Protein AF-A0A010TDS1-F1 (afdb_monomer_lite)

Foldseek 3Di:
DFELVLLVLVPADPDDPVVLVVLLVVVPPVVVLSVLLRSLVSLLRLLCVQLVDDPPADDLLSLLLSLLCCCPLVVDDLVRSLVSSLSVQVSCVVVVRDDPVSSVVSSPDDNVVNNVSNVVSVTHPVSSVQSLQWEAACDPSQTAGACPCVLPPLADPQLSVVVSVLLNVQRNDHDSVLSNLLSVLVNVLLSLQSVVVPPDRLLPQQDPAVRLLVSLVVVLVVLLVVCVVVVHDPVVSLVSLQSNLCSCVRRCVVSRNYDHDPNSVVSSDRD

Structure (mmCIF, N/CA/C/O backbone):
data_AF-A0A010TDS1-F1
#
_entry.id   AF-A0A010TDS1-F1
#
loop_
_atom_site.group_PDB
_atom_site.id
_atom_site.type_symbol
_atom_site.label_atom_id
_atom_site.label_alt_id
_atom_site.label_comp_id
_atom_site.label_asym_id
_atom_site.label_entity_id
_atom_site.label_seq_id
_atom_site.pdbx_PDB_ins_code
_atom_site.Cartn_x
_atom_site.Cartn_y
_atom_site.Cartn_z
_atom_site.occupancy
_atom_site.B_iso_or_equiv
_atom_site.auth_seq_id
_atom_site.auth_comp_id
_atom_site.auth_asym_id
_atom_site.auth_atom_id
_atom_site.pdbx_PDB_model_num
ATOM 1 N N . MET A 1 1 ? -6.360 -5.261 0.153 1.00 87.31 1 MET A N 1
ATOM 2 C CA . MET A 1 1 ? -6.270 -5.470 1.615 1.00 87.31 1 MET A CA 1
ATOM 3 C C . MET A 1 1 ? -5.281 -4.471 2.197 1.00 87.31 1 MET A C 1
ATOM 5 O O . MET A 1 1 ? -4.243 -4.250 1.584 1.00 87.31 1 MET A O 1
ATOM 9 N N . VAL A 1 2 ? -5.613 -3.853 3.330 1.00 92.44 2 VAL A N 1
ATOM 10 C CA . VAL A 1 2 ? -4.723 -2.971 4.105 1.00 92.44 2 VAL A CA 1
ATOM 11 C C . VAL A 1 2 ? -4.011 -3.792 5.182 1.00 92.44 2 VAL A C 1
ATOM 13 O O . VAL A 1 2 ? -4.609 -4.670 5.797 1.00 92.44 2 VAL A O 1
ATOM 16 N N . THR A 1 3 ? -2.737 -3.505 5.434 1.00 93.44 3 THR A N 1
ATOM 17 C CA . THR A 1 3 ? -1.949 -4.157 6.493 1.00 93.44 3 THR A CA 1
ATOM 18 C C . THR A 1 3 ? -1.694 -3.217 7.672 1.00 93.44 3 THR A C 1
ATOM 20 O O . THR A 1 3 ? -1.684 -1.996 7.512 1.00 93.44 3 THR A O 1
ATOM 23 N N . LEU A 1 4 ? -1.415 -3.773 8.858 1.00 93.62 4 LEU A N 1
ATOM 24 C CA . LEU A 1 4 ? -0.995 -2.972 10.016 1.00 93.62 4 LEU A CA 1
ATOM 25 C C . LEU A 1 4 ? 0.269 -2.155 9.704 1.00 93.62 4 LEU A C 1
ATOM 27 O O . LEU A 1 4 ? 0.339 -0.983 10.055 1.00 93.62 4 LEU A O 1
ATOM 31 N N . GLY A 1 5 ? 1.222 -2.734 8.966 1.00 92.62 5 GLY A N 1
ATOM 32 C CA . GLY A 1 5 ? 2.426 -2.021 8.536 1.00 92.62 5 GLY A CA 1
ATOM 33 C C . GLY A 1 5 ? 2.106 -0.790 7.683 1.00 92.62 5 GLY A C 1
ATOM 34 O O . GLY A 1 5 ? 2.671 0.272 7.906 1.00 92.62 5 GLY A O 1
ATOM 35 N N . GLN A 1 6 ? 1.149 -0.883 6.757 1.00 94.38 6 GLN A N 1
ATOM 36 C CA . GLN A 1 6 ? 0.692 0.271 5.968 1.00 94.38 6 GLN A CA 1
ATOM 37 C C . GLN A 1 6 ? 0.030 1.354 6.825 1.00 94.38 6 GLN A C 1
ATOM 39 O O . GLN A 1 6 ? 0.250 2.543 6.594 1.00 94.38 6 GLN A O 1
ATOM 44 N N . ILE A 1 7 ? -0.749 0.951 7.830 1.00 95.69 7 ILE A N 1
ATOM 45 C CA . ILE A 1 7 ? -1.353 1.874 8.798 1.00 95.69 7 ILE A CA 1
ATOM 46 C C . ILE A 1 7 ? -0.263 2.602 9.597 1.00 95.69 7 ILE A C 1
ATOM 48 O O . ILE A 1 7 ? -0.284 3.828 9.690 1.00 95.69 7 ILE A O 1
ATOM 52 N N . GLN A 1 8 ? 0.742 1.873 10.078 1.00 94.12 8 GLN A N 1
ATOM 53 C CA . GLN A 1 8 ? 1.888 2.422 10.807 1.00 94.12 8 GLN A CA 1
ATOM 54 C C . GLN A 1 8 ? 2.736 3.370 9.955 1.00 94.12 8 GLN A C 1
ATOM 56 O O . GLN A 1 8 ? 3.135 4.436 10.421 1.00 94.12 8 GLN A O 1
ATOM 61 N N . LEU A 1 9 ? 2.984 3.023 8.688 1.00 93.88 9 LEU A N 1
ATOM 62 C CA . LEU A 1 9 ? 3.712 3.885 7.752 1.00 93.88 9 LEU A CA 1
ATOM 63 C C . LEU A 1 9 ? 2.977 5.201 7.489 1.00 93.88 9 LEU A C 1
ATOM 65 O O . LEU A 1 9 ? 3.622 6.231 7.297 1.00 93.88 9 LEU A O 1
ATOM 69 N N . ARG A 1 10 ? 1.639 5.179 7.464 1.00 93.00 10 ARG A N 1
ATOM 70 C CA . ARG A 1 10 ? 0.834 6.397 7.327 1.00 93.00 10 ARG A CA 1
ATOM 71 C C . ARG A 1 10 ? 0.922 7.270 8.578 1.00 93.00 10 ARG A C 1
ATOM 73 O O . ARG A 1 10 ? 0.977 8.494 8.447 1.00 93.00 10 ARG A O 1
ATOM 80 N N . GLY A 1 11 ? 0.917 6.638 9.750 1.00 91.75 11 GLY A N 1
ATOM 81 C CA . GLY A 1 11 ? 0.796 7.296 11.044 1.00 91.75 11 GLY A CA 1
ATOM 82 C C . GLY A 1 11 ? -0.600 7.877 11.293 1.00 91.75 11 GLY A C 1
ATOM 83 O O . GLY A 1 11 ? -1.513 7.742 10.474 1.00 91.75 11 GLY A O 1
ATOM 84 N N . PHE A 1 12 ? -0.749 8.548 12.437 1.00 91.50 12 PHE A N 1
ATOM 85 C CA . PHE A 1 12 ? -2.011 9.163 12.850 1.00 91.50 12 PHE A CA 1
ATOM 86 C C . PHE A 1 12 ? -2.424 10.314 11.922 1.00 91.50 12 PHE A C 1
ATOM 88 O O . PHE A 1 12 ? -1.668 11.268 11.724 1.00 91.50 12 PHE A O 1
ATOM 95 N N . CYS A 1 13 ? -3.639 10.235 11.388 1.00 89.94 13 CYS A N 1
ATOM 96 C CA . CYS A 1 13 ? -4.231 11.236 10.501 1.00 89.94 13 CYS A CA 1
ATOM 97 C C . CYS A 1 13 ? -5.377 12.014 11.158 1.00 89.94 13 CYS A C 1
ATOM 99 O O . CYS A 1 13 ? -5.555 13.195 10.858 1.00 89.94 13 CYS A O 1
ATOM 101 N N . THR A 1 14 ? -6.153 11.365 12.028 1.00 89.56 14 THR A N 1
ATOM 102 C CA . THR A 1 14 ? -7.352 11.938 12.655 1.00 89.56 14 THR A CA 1
ATOM 103 C C . THR A 1 14 ? -7.106 12.280 14.126 1.00 89.56 14 THR A C 1
ATOM 105 O O . THR A 1 14 ? -7.430 13.376 14.585 1.00 89.56 14 THR A O 1
ATOM 108 N N . LEU A 1 15 ? -6.506 11.362 14.877 1.00 89.25 15 LEU A N 1
ATOM 109 C CA . LEU A 1 15 ? -6.076 11.565 16.251 1.00 89.25 15 LEU A CA 1
ATOM 110 C C . LEU A 1 15 ? -4.811 12.425 16.282 1.00 89.25 15 LEU A C 1
ATOM 112 O O . LEU A 1 15 ? -3.911 12.285 15.456 1.00 89.25 15 LEU A O 1
ATOM 116 N N . ASN A 1 16 ? -4.711 13.306 17.277 1.00 89.31 16 ASN A N 1
ATOM 117 C CA . ASN A 1 16 ? -3.506 14.100 17.477 1.00 89.31 16 ASN A CA 1
ATOM 118 C C . ASN A 1 16 ? -2.374 13.210 18.050 1.00 89.31 16 ASN A C 1
ATOM 120 O O . ASN A 1 16 ? -2.545 12.669 19.149 1.00 89.31 16 ASN A O 1
ATOM 124 N N . PRO A 1 17 ? -1.212 13.090 17.373 1.00 88.12 17 PRO A N 1
ATOM 125 C CA . PRO A 1 17 ? -0.116 12.231 17.830 1.00 88.12 17 PRO A CA 1
ATOM 126 C C . PRO A 1 17 ? 0.424 12.591 19.220 1.00 88.12 17 PRO A C 1
ATOM 128 O O . PRO A 1 17 ? 0.811 11.706 19.984 1.00 88.12 17 PRO A O 1
ATOM 131 N N . ASP A 1 18 ? 0.467 13.878 19.568 1.00 89.00 18 ASP A N 1
ATOM 132 C CA . ASP A 1 18 ? 0.963 14.331 20.869 1.00 89.00 18 ASP A CA 1
ATOM 133 C C . ASP A 1 18 ? -0.037 14.002 21.978 1.00 89.00 18 ASP A C 1
ATOM 135 O O . ASP A 1 18 ? 0.368 13.527 23.037 1.00 89.00 18 ASP A O 1
ATOM 139 N N . SER A 1 19 ? -1.339 14.145 21.713 1.00 88.25 19 SER A N 1
ATOM 140 C CA . SER A 1 19 ? -2.389 13.718 22.646 1.00 88.25 19 SER A CA 1
ATOM 141 C C . SER A 1 19 ? -2.372 12.207 22.880 1.00 88.25 19 SER A C 1
ATOM 143 O O . SER A 1 19 ? -2.512 11.769 24.021 1.00 88.25 19 SER A O 1
ATOM 145 N N . VAL A 1 20 ? -2.141 11.404 21.834 1.00 88.06 20 VAL A N 1
ATOM 146 C CA . VAL A 1 20 ? -1.968 9.947 21.970 1.00 88.06 20 VAL A CA 1
ATOM 147 C C . VAL A 1 20 ? -0.763 9.631 22.856 1.00 88.06 20 VAL A C 1
ATOM 149 O O . VAL A 1 20 ? -0.887 8.885 23.827 1.00 88.06 20 VAL A O 1
ATOM 152 N N . LYS A 1 21 ? 0.394 10.251 22.592 1.00 87.00 21 LYS A N 1
ATOM 153 C CA . LYS A 1 21 ? 1.592 10.073 23.427 1.00 87.00 21 LYS A CA 1
ATOM 154 C C . LYS A 1 21 ? 1.338 10.469 24.876 1.00 87.00 21 LYS A C 1
ATOM 156 O O . LYS A 1 21 ? 1.753 9.760 25.786 1.00 87.00 21 LYS A O 1
ATOM 161 N N . GLU A 1 22 ? 0.675 11.597 25.117 1.00 87.00 22 GLU A N 1
ATOM 162 C CA . GLU A 1 22 ? 0.339 12.052 26.467 1.00 87.00 22 GLU A CA 1
ATOM 163 C C . GLU A 1 22 ? -0.599 11.100 27.201 1.00 87.00 22 GLU A C 1
ATOM 165 O O . GLU A 1 22 ? -0.381 10.847 28.385 1.00 87.00 22 GLU A O 1
ATOM 170 N N . PHE A 1 23 ? -1.579 10.526 26.503 1.00 85.44 23 PHE A N 1
ATOM 171 C CA . PHE A 1 23 ? -2.458 9.505 27.061 1.00 85.44 23 PHE A CA 1
ATOM 172 C C . PHE A 1 23 ? -1.701 8.219 27.425 1.00 85.44 23 PHE A C 1
ATOM 174 O O . PHE A 1 23 ? -1.985 7.610 28.454 1.00 85.44 23 PHE A O 1
ATOM 181 N N . LEU A 1 24 ? -0.717 7.814 26.616 1.00 85.94 24 LEU A N 1
ATOM 182 C CA . LEU A 1 24 ? 0.069 6.602 26.859 1.00 85.94 24 LEU A CA 1
ATOM 183 C C . LEU A 1 24 ? 1.154 6.787 27.939 1.00 85.94 24 LEU A C 1
ATOM 185 O O . LEU A 1 24 ? 1.492 5.824 28.625 1.00 85.94 24 LEU A O 1
ATOM 189 N N . LYS A 1 25 ? 1.652 8.012 28.180 1.00 84.25 25 LYS A N 1
ATOM 190 C CA . LYS A 1 25 ? 2.716 8.312 29.171 1.00 84.25 25 LYS A CA 1
ATOM 191 C C . LYS A 1 25 ? 2.496 7.727 30.579 1.00 84.25 25 LYS A C 1
ATOM 193 O O . LYS A 1 25 ? 3.453 7.189 31.130 1.00 84.25 25 LYS A O 1
ATOM 198 N N . PRO A 1 26 ? 1.305 7.791 31.209 1.00 80.38 26 PRO A N 1
ATOM 199 C CA . PRO A 1 26 ? 1.064 7.180 32.524 1.00 80.38 26 PRO A CA 1
ATOM 200 C C . PRO A 1 26 ? 1.220 5.652 32.538 1.00 80.38 26 PRO A C 1
ATOM 202 O O . PRO A 1 26 ? 1.323 5.042 33.604 1.00 80.38 26 PRO A O 1
ATOM 205 N N . HIS A 1 27 ? 1.220 5.034 31.359 1.00 72.88 27 HIS A N 1
ATOM 206 C CA . HIS A 1 27 ? 1.395 3.604 31.140 1.00 72.88 27 HIS A CA 1
ATOM 207 C C . HIS A 1 27 ? 2.807 3.256 30.642 1.00 72.88 27 HIS A C 1
ATOM 209 O O . HIS A 1 27 ? 3.110 2.070 30.480 1.00 72.88 27 HIS A O 1
ATOM 215 N N . ALA A 1 28 ? 3.672 4.266 30.479 1.00 61.84 28 ALA A N 1
ATOM 216 C CA . ALA A 1 28 ? 5.044 4.109 30.025 1.00 61.84 28 ALA A CA 1
ATOM 217 C C . ALA A 1 28 ? 5.831 3.166 30.943 1.00 61.84 28 ALA A C 1
ATOM 219 O O . ALA A 1 28 ? 5.812 3.295 32.172 1.00 61.84 28 ALA A O 1
ATOM 220 N N . GLY A 1 29 ? 6.523 2.195 30.344 1.00 60.06 29 GLY A N 1
ATOM 221 C CA . GLY A 1 29 ? 7.297 1.184 31.079 1.00 60.06 29 GLY A CA 1
ATOM 222 C C . GLY A 1 29 ? 6.550 -0.126 31.350 1.00 60.06 29 GLY A C 1
ATOM 223 O O . GLY A 1 29 ? 7.113 -1.036 31.960 1.00 60.06 29 GLY A O 1
ATOM 224 N N . ARG A 1 30 ? 5.317 -0.270 30.844 1.00 67.00 30 ARG A N 1
ATOM 225 C CA . ARG A 1 30 ? 4.625 -1.568 30.727 1.00 67.00 30 ARG A CA 1
ATOM 226 C C . ARG A 1 30 ? 4.950 -2.313 29.425 1.00 67.00 30 ARG A C 1
ATOM 228 O O . ARG A 1 30 ? 4.296 -3.313 29.127 1.00 67.00 30 ARG A O 1
ATOM 235 N N . GLY A 1 31 ? 5.969 -1.849 28.690 1.00 69.56 31 GLY A N 1
ATOM 236 C CA . GLY A 1 31 ? 6.569 -2.477 27.509 1.00 69.56 31 GLY A CA 1
ATOM 237 C C . GLY A 1 31 ? 5.518 -2.979 26.528 1.00 69.56 31 GLY A C 1
ATOM 238 O O . GLY A 1 31 ? 4.856 -2.198 25.862 1.00 69.56 31 GLY A O 1
ATOM 239 N N . LYS A 1 32 ? 5.283 -4.294 26.543 1.00 77.12 32 LYS A N 1
ATOM 240 C CA . LYS A 1 32 ? 4.323 -4.969 25.664 1.00 77.12 32 LYS A CA 1
ATOM 241 C C . LYS A 1 32 ? 2.914 -4.357 25.672 1.00 77.12 32 LYS A C 1
ATOM 243 O O . LYS A 1 32 ? 2.273 -4.344 24.633 1.00 77.12 32 LYS A O 1
ATOM 248 N N . GLN A 1 33 ? 2.418 -3.879 26.818 1.00 80.12 33 GLN A N 1
ATOM 249 C CA . GLN A 1 33 ? 1.073 -3.289 26.892 1.00 80.12 33 GLN A CA 1
ATOM 250 C C . GLN A 1 33 ? 1.007 -1.908 26.222 1.00 80.12 33 GLN A C 1
ATOM 252 O O . GLN A 1 33 ? -0.026 -1.544 25.673 1.00 80.12 33 GLN A O 1
ATOM 257 N N . GLU A 1 34 ? 2.096 -1.145 26.281 1.00 81.25 34 GLU A N 1
ATOM 258 C CA . GLU A 1 34 ? 2.189 0.181 25.668 1.00 81.25 34 GLU A CA 1
ATOM 259 C C . GLU A 1 34 ? 2.215 0.065 24.142 1.00 81.25 34 GLU A C 1
ATOM 261 O O . GLU A 1 34 ? 1.411 0.715 23.477 1.00 81.25 34 GLU A O 1
ATOM 266 N N . ASP A 1 35 ? 3.046 -0.838 23.611 1.00 84.31 35 ASP A N 1
ATOM 267 C CA . ASP A 1 35 ? 3.126 -1.121 22.171 1.00 84.31 35 ASP A CA 1
ATOM 268 C C . ASP A 1 35 ? 1.764 -1.580 21.622 1.00 84.31 35 ASP A C 1
ATOM 270 O O . ASP A 1 35 ? 1.267 -1.056 20.629 1.00 84.31 35 ASP A O 1
ATOM 274 N N . GLN A 1 36 ? 1.106 -2.497 22.333 1.00 86.94 36 GLN A N 1
ATOM 275 C CA . GLN A 1 36 ? -0.222 -3.011 21.991 1.00 86.94 36 GLN A CA 1
ATOM 276 C C . GLN A 1 36 ? -1.306 -1.924 21.957 1.00 86.94 36 GLN A C 1
ATOM 278 O O . GLN A 1 36 ? -2.153 -1.892 21.060 1.00 86.94 36 GLN A O 1
ATOM 283 N N . TRP A 1 37 ? -1.288 -1.009 22.927 1.00 90.75 37 TRP A N 1
ATOM 284 C CA . TRP A 1 37 ? -2.221 0.115 22.951 1.00 90.75 37 TRP A CA 1
ATOM 285 C C . TRP A 1 37 ? -1.932 1.122 21.845 1.00 90.75 37 TRP A C 1
ATOM 287 O O . TRP A 1 37 ? -2.872 1.663 21.266 1.00 90.75 37 TRP A O 1
ATOM 297 N N . HIS A 1 38 ? -0.658 1.348 21.526 1.00 91.31 38 HIS A N 1
ATOM 298 C CA . HIS A 1 38 ? -0.270 2.195 20.408 1.00 91.31 38 HIS A CA 1
ATOM 299 C C . HIS A 1 38 ? -0.794 1.630 19.081 1.00 91.31 38 HIS A C 1
ATOM 301 O O . HIS A 1 38 ? -1.511 2.332 18.374 1.00 91.31 38 HIS A O 1
ATOM 307 N N . GLU A 1 39 ? -0.548 0.346 18.799 1.00 93.00 39 GLU A N 1
ATOM 308 C CA . GLU A 1 39 ? -1.063 -0.347 17.605 1.00 93.00 39 GLU A CA 1
ATOM 309 C C . GLU A 1 39 ? -2.595 -0.299 17.526 1.00 93.00 39 GLU A C 1
ATOM 311 O O . GLU A 1 39 ? -3.178 -0.031 16.475 1.00 93.00 39 GLU A O 1
ATOM 316 N N . THR A 1 40 ? -3.271 -0.511 18.657 1.00 94.75 40 THR A N 1
ATOM 317 C CA . THR A 1 40 ? -4.736 -0.447 18.735 1.00 94.75 40 THR A CA 1
ATOM 318 C C . THR A 1 40 ? -5.263 0.952 18.393 1.00 94.75 40 THR A C 1
ATOM 320 O O . THR A 1 40 ? -6.274 1.084 17.700 1.00 94.75 40 THR A O 1
ATOM 323 N N . LEU A 1 41 ? -4.580 2.006 18.847 1.00 94.69 41 LEU A N 1
ATOM 324 C CA . LEU A 1 41 ? -4.939 3.387 18.529 1.00 94.69 41 LEU A CA 1
ATOM 325 C C . LEU A 1 41 ? -4.651 3.737 17.066 1.00 94.69 41 LEU A C 1
ATOM 327 O O . LEU A 1 41 ? -5.443 4.461 16.470 1.00 94.69 41 LEU A O 1
ATOM 331 N N . GLU A 1 42 ? -3.575 3.218 16.474 1.00 95.12 42 GLU A N 1
ATOM 332 C CA . GLU A 1 42 ? -3.278 3.381 15.043 1.00 95.12 42 GLU A CA 1
ATOM 333 C C . GLU A 1 42 ? -4.362 2.735 14.167 1.00 95.12 42 GLU A C 1
ATOM 335 O O . GLU A 1 42 ? -4.839 3.344 13.209 1.00 95.12 42 GLU A O 1
ATOM 340 N N . LEU A 1 43 ? -4.814 1.527 14.524 1.00 96.19 43 LEU A N 1
ATOM 341 C CA . LEU A 1 43 ? -5.932 0.853 13.853 1.00 96.19 43 LEU A CA 1
ATOM 342 C C . LEU A 1 43 ? -7.232 1.651 13.967 1.00 96.19 43 LEU A C 1
ATOM 344 O O . LEU A 1 43 ? -7.970 1.788 12.988 1.00 96.19 43 LEU A O 1
ATOM 348 N N . TYR A 1 44 ? -7.512 2.181 15.159 1.00 94.81 44 TYR A N 1
ATOM 349 C CA . TYR A 1 44 ? -8.684 3.015 15.378 1.00 94.81 44 TYR A CA 1
ATOM 350 C C . TYR A 1 44 ? -8.612 4.299 14.548 1.00 94.81 44 TYR A C 1
ATOM 352 O O . TYR A 1 44 ? -9.564 4.615 13.842 1.00 94.81 44 TYR A O 1
ATOM 360 N N . ASP A 1 45 ? -7.473 4.992 14.540 1.00 94.69 45 ASP A N 1
ATOM 361 C CA . ASP A 1 45 ? -7.250 6.180 13.714 1.00 94.69 45 ASP A CA 1
ATOM 362 C C . ASP A 1 45 ? -7.443 5.914 12.215 1.00 94.69 45 ASP A C 1
ATOM 364 O O . ASP A 1 45 ? -8.090 6.706 11.522 1.00 94.69 45 ASP A O 1
ATOM 368 N N . ALA A 1 46 ? -6.946 4.778 11.719 1.00 96.06 46 ALA A N 1
ATOM 369 C CA . ALA A 1 46 ? -7.156 4.374 10.335 1.00 96.06 46 ALA A CA 1
ATOM 370 C C . ALA A 1 46 ? -8.640 4.160 10.022 1.00 96.06 46 ALA A C 1
ATOM 372 O O . ALA A 1 46 ? -9.133 4.654 9.007 1.00 96.06 46 ALA A O 1
ATOM 373 N N . PHE A 1 47 ? -9.377 3.499 10.917 1.00 95.50 47 PHE A N 1
ATOM 374 C CA . PHE A 1 47 ? -10.827 3.357 10.799 1.00 95.50 47 PHE A CA 1
ATOM 375 C C . PHE A 1 47 ? -11.540 4.718 10.759 1.00 95.50 47 PHE A C 1
ATOM 377 O O . PHE A 1 47 ? -12.382 4.937 9.882 1.00 95.50 47 PHE A O 1
ATOM 384 N N . LEU A 1 48 ? -11.190 5.649 11.654 1.00 93.50 48 LEU A N 1
ATOM 385 C CA . LEU A 1 48 ? -11.778 6.994 11.678 1.00 93.50 48 LEU A CA 1
ATOM 386 C C . LEU A 1 48 ? -11.504 7.752 10.375 1.00 93.50 48 LEU A C 1
ATOM 388 O O . LEU A 1 48 ? -12.412 8.348 9.794 1.00 93.50 48 LEU A O 1
ATOM 392 N N . THR A 1 49 ? -10.269 7.666 9.883 1.00 93.81 49 THR A N 1
ATOM 393 C CA . THR A 1 49 ? -9.827 8.305 8.639 1.00 93.81 49 THR A CA 1
ATOM 394 C C . THR A 1 49 ? -10.566 7.736 7.426 1.00 93.81 49 THR A C 1
ATOM 396 O O . THR A 1 49 ? -11.031 8.486 6.568 1.00 93.81 49 THR A O 1
ATOM 399 N N . VAL A 1 50 ? -10.722 6.410 7.359 1.00 94.94 50 VAL A N 1
ATOM 400 C CA . VAL A 1 50 ? -11.430 5.728 6.266 1.00 94.94 50 VAL A CA 1
ATOM 401 C C . VAL A 1 50 ? -12.926 6.035 6.280 1.00 94.94 50 VAL A C 1
ATOM 403 O O . VAL A 1 50 ? -13.520 6.179 5.215 1.00 94.94 50 VAL A O 1
ATOM 406 N N . THR A 1 51 ? -13.544 6.150 7.453 1.00 92.81 51 THR A N 1
ATOM 407 C CA . THR A 1 51 ? -14.994 6.387 7.582 1.00 92.81 51 THR A CA 1
ATOM 408 C C . THR A 1 51 ? -15.383 7.865 7.654 1.00 92.81 51 THR A C 1
ATOM 410 O O . THR A 1 51 ? -16.570 8.176 7.695 1.00 92.81 51 THR A O 1
ATOM 413 N N . GLY A 1 52 ? -14.411 8.785 7.641 1.00 83.31 52 GLY A N 1
ATOM 414 C CA . GLY A 1 52 ? -14.667 10.228 7.695 1.00 83.31 52 GLY A CA 1
ATOM 415 C C . GLY A 1 52 ? -15.327 10.674 9.002 1.00 83.31 52 GLY A C 1
ATOM 416 O O . GLY A 1 52 ? -16.185 11.554 8.986 1.00 83.31 52 GLY A O 1
ATOM 417 N N . PHE A 1 53 ? -14.972 10.028 10.116 1.00 72.44 53 PHE A N 1
ATOM 418 C CA . PHE A 1 53 ? -15.629 10.215 11.407 1.00 72.44 53 PHE A CA 1
ATOM 419 C C . PHE A 1 53 ? -15.538 11.655 11.942 1.00 72.44 53 PHE A C 1
ATOM 421 O O . PHE A 1 53 ? -14.488 12.295 11.874 1.00 72.44 53 PHE A O 1
ATOM 428 N N . ASP A 1 54 ? -16.634 12.127 12.546 1.00 63.06 54 ASP A N 1
ATOM 429 C CA . ASP A 1 54 ? -16.690 13.373 13.316 1.00 63.06 54 ASP A CA 1
ATOM 430 C C . ASP A 1 54 ? -16.383 13.080 14.803 1.00 63.06 54 ASP A C 1
ATOM 432 O O . ASP A 1 54 ? -17.173 12.404 15.468 1.00 63.06 54 ASP A O 1
ATOM 436 N N . PRO A 1 55 ? -15.266 13.592 15.360 1.00 57.34 55 PRO A N 1
ATOM 437 C CA . PRO A 1 55 ? -14.790 13.276 16.709 1.00 57.34 55 PRO A CA 1
ATOM 438 C C . PRO A 1 55 ? -15.678 13.779 17.857 1.00 57.34 55 PRO A C 1
ATOM 440 O O . PRO A 1 55 ? -15.356 13.546 19.023 1.00 57.34 55 PRO A O 1
ATOM 443 N N . THR A 1 56 ? -16.777 14.479 17.574 1.00 56.53 56 THR A N 1
ATOM 444 C CA . THR A 1 56 ? -17.563 15.166 18.605 1.00 56.53 56 THR A CA 1
ATOM 445 C C . THR A 1 56 ? -18.445 14.253 19.464 1.00 56.53 56 THR A C 1
ATOM 447 O O . THR A 1 56 ? -18.872 14.690 20.535 1.00 56.53 56 THR A O 1
ATOM 450 N N . THR A 1 57 ? -18.710 12.992 19.087 1.00 62.84 57 THR A N 1
ATOM 451 C CA . THR A 1 57 ? -19.315 12.003 20.012 1.00 62.84 57 THR A CA 1
ATOM 452 C C . THR A 1 57 ? -19.095 10.547 19.560 1.00 62.84 57 THR A C 1
ATOM 454 O O . THR A 1 57 ? -19.883 10.037 18.763 1.00 62.84 57 THR A O 1
ATOM 457 N N . PRO A 1 58 ? -18.058 9.842 20.063 1.00 71.00 58 PRO A N 1
ATOM 458 C CA . PRO A 1 58 ? -17.940 8.401 19.850 1.00 71.00 58 PRO A CA 1
ATOM 459 C C . PRO A 1 58 ? -19.171 7.687 20.406 1.00 71.00 58 PRO A C 1
ATOM 461 O O . PRO A 1 58 ? -19.581 7.909 21.544 1.00 71.00 58 PRO A O 1
ATOM 464 N N . CYS A 1 59 ? -19.775 6.845 19.578 1.00 81.31 59 CYS A N 1
ATOM 465 C CA . CYS A 1 59 ? -20.936 6.039 19.915 1.00 81.31 59 CYS A CA 1
ATOM 466 C C . CYS A 1 59 ? -20.559 4.556 19.940 1.00 81.31 59 CYS A C 1
ATOM 468 O O . CYS A 1 59 ? -19.570 4.132 19.345 1.00 81.31 59 CYS A O 1
ATOM 470 N N . LEU A 1 60 ? -21.376 3.742 20.610 1.00 87.81 60 LEU A N 1
ATOM 471 C CA . LEU A 1 60 ? -21.153 2.296 20.726 1.00 87.81 60 LEU A CA 1
ATOM 472 C C . LEU A 1 60 ? -20.937 1.612 19.362 1.00 87.81 60 LEU A C 1
ATOM 474 O O . LEU A 1 60 ? -20.121 0.699 19.231 1.00 87.81 60 LEU A O 1
ATOM 478 N N . ASP A 1 61 ? -21.642 2.098 18.339 1.00 90.12 61 ASP A N 1
ATOM 479 C CA . ASP A 1 61 ? -21.550 1.594 16.972 1.00 90.12 61 ASP A CA 1
ATOM 480 C C . ASP A 1 61 ? -20.160 1.797 16.346 1.00 90.12 61 ASP A C 1
ATOM 482 O O . ASP A 1 61 ? -19.800 1.017 15.469 1.00 90.12 61 ASP A O 1
ATOM 486 N N . ASP A 1 62 ? -19.361 2.778 16.783 1.00 89.25 62 ASP A N 1
ATOM 487 C CA . ASP A 1 62 ? -18.000 2.998 16.265 1.00 89.25 62 ASP A CA 1
ATOM 488 C C . ASP A 1 62 ? -17.063 1.846 16.640 1.00 89.25 62 ASP A C 1
ATOM 490 O O . ASP A 1 62 ? -16.326 1.334 15.800 1.00 89.25 62 ASP A O 1
ATOM 494 N N . PHE A 1 63 ? -17.150 1.365 17.879 1.00 92.75 63 PHE A N 1
ATOM 495 C CA . PHE A 1 63 ? -16.342 0.243 18.362 1.00 92.75 63 PHE A CA 1
ATOM 496 C C . PHE A 1 63 ? -16.762 -1.081 17.710 1.00 92.75 63 PHE A C 1
ATOM 498 O O . PHE A 1 63 ? -15.926 -1.925 17.385 1.00 92.75 63 PHE A O 1
ATOM 505 N N . ILE A 1 64 ? -18.065 -1.251 17.465 1.00 95.50 64 ILE A N 1
ATOM 506 C CA . ILE A 1 64 ? -18.601 -2.397 16.723 1.00 95.50 64 ILE A CA 1
ATOM 507 C C . ILE A 1 64 ? -18.156 -2.339 15.253 1.00 95.50 64 ILE A C 1
ATOM 509 O O . ILE A 1 64 ? -17.729 -3.352 14.696 1.00 95.50 64 ILE A O 1
ATOM 513 N N . ALA A 1 65 ? -18.228 -1.164 14.625 1.00 95.50 65 ALA A N 1
ATOM 514 C CA . ALA A 1 65 ? -17.807 -0.951 13.244 1.00 95.50 65 ALA A CA 1
ATOM 515 C C . ALA A 1 65 ? -16.294 -1.137 13.065 1.00 95.50 65 ALA A C 1
ATOM 517 O O . ALA A 1 65 ? -15.879 -1.690 12.049 1.00 95.50 65 ALA A O 1
ATOM 518 N N . LEU A 1 66 ? -15.469 -0.783 14.054 1.00 96.19 66 LEU A N 1
ATOM 519 C CA . LEU A 1 66 ? -14.029 -1.051 14.023 1.00 96.19 66 LEU A CA 1
ATOM 520 C C . LEU A 1 66 ? -13.720 -2.549 13.870 1.00 96.19 66 LEU A C 1
ATOM 522 O O . LEU A 1 66 ? -12.855 -2.929 13.080 1.00 96.19 66 LEU A O 1
ATOM 526 N N . ARG A 1 67 ? -14.445 -3.425 14.580 1.00 97.44 67 ARG A N 1
ATOM 527 C CA . ARG A 1 67 ? -14.308 -4.882 14.391 1.00 97.44 67 ARG A CA 1
ATOM 528 C C . ARG A 1 67 ? -14.668 -5.304 12.968 1.00 97.44 67 ARG A C 1
ATOM 530 O O . ARG A 1 67 ? -14.060 -6.226 12.430 1.00 97.44 67 ARG A O 1
ATOM 537 N N . GLY A 1 68 ? -15.642 -4.629 12.358 1.00 97.69 68 GLY A N 1
ATOM 538 C CA . GLY A 1 68 ? -15.998 -4.820 10.955 1.00 97.69 68 GLY A CA 1
ATOM 539 C C . GLY A 1 68 ? -14.887 -4.383 10.000 1.00 97.69 68 GLY A C 1
ATOM 540 O O . GLY A 1 68 ? -14.564 -5.130 9.086 1.00 97.69 68 GLY A O 1
ATOM 541 N N . PHE A 1 69 ? -14.254 -3.235 10.254 1.00 97.44 69 PHE A N 1
ATOM 542 C CA . PHE A 1 69 ? -13.102 -2.738 9.494 1.00 97.44 69 PHE A CA 1
ATOM 543 C C . PHE A 1 69 ? -11.929 -3.724 9.516 1.00 97.44 69 PHE A C 1
ATOM 545 O O . PHE A 1 69 ? -11.438 -4.115 8.460 1.00 97.44 69 PHE A O 1
ATOM 552 N N . MET A 1 70 ? -11.520 -4.187 10.703 1.00 97.81 70 MET A N 1
ATOM 553 C CA . MET A 1 70 ? -10.402 -5.131 10.836 1.00 97.81 70 MET A CA 1
ATOM 554 C C . MET A 1 70 ? -10.668 -6.453 10.102 1.00 97.81 70 MET A C 1
ATOM 556 O O . MET A 1 70 ? -9.760 -7.034 9.514 1.00 97.81 70 MET A O 1
ATOM 560 N N . ASN A 1 71 ? -11.913 -6.934 10.098 1.00 97.38 71 ASN A N 1
ATOM 561 C CA . ASN A 1 71 ? -12.265 -8.150 9.370 1.00 97.38 71 ASN A CA 1
ATOM 562 C C . ASN A 1 71 ? -12.362 -7.928 7.854 1.00 97.38 71 ASN A C 1
ATOM 564 O O . ASN A 1 71 ? -11.850 -8.743 7.095 1.00 97.38 71 ASN A O 1
ATOM 568 N N . ALA A 1 72 ? -13.019 -6.851 7.416 1.00 95.62 72 ALA A N 1
ATOM 569 C CA . ALA A 1 72 ? -13.297 -6.602 6.004 1.00 95.62 72 ALA A CA 1
ATOM 570 C C . ALA A 1 72 ? -12.062 -6.123 5.227 1.00 95.62 72 ALA A C 1
ATOM 572 O O . ALA A 1 72 ? -11.832 -6.581 4.113 1.00 95.62 72 ALA A O 1
ATOM 573 N N . GLU A 1 73 ? -11.264 -5.226 5.810 1.00 95.56 73 GLU A N 1
ATOM 574 C CA . GLU A 1 73 ? -10.167 -4.559 5.098 1.00 95.56 73 GLU A CA 1
ATOM 575 C C . GLU A 1 73 ? -8.794 -5.164 5.385 1.00 95.56 73 GLU A C 1
ATOM 577 O O . GLU A 1 73 ? -7.879 -5.005 4.571 1.00 95.56 73 GLU A O 1
ATOM 582 N N . MET A 1 74 ? -8.647 -5.848 6.525 1.00 95.62 74 MET A N 1
ATOM 583 C CA . MET A 1 74 ? -7.383 -6.437 6.989 1.00 95.62 74 MET A CA 1
ATOM 584 C C . MET A 1 74 ? -7.437 -7.962 7.161 1.00 95.62 74 MET A C 1
ATOM 586 O O . MET A 1 74 ? -6.445 -8.560 7.567 1.00 95.62 74 MET A O 1
ATOM 590 N N . GLU A 1 75 ? -8.586 -8.588 6.880 1.00 94.75 75 GLU A N 1
ATOM 591 C CA . GLU A 1 75 ? -8.795 -10.043 6.954 1.00 94.75 75 GLU A CA 1
ATOM 592 C C . GLU A 1 75 ? -8.521 -10.664 8.338 1.00 94.75 75 GLU A C 1
ATOM 594 O O . GLU A 1 75 ? -8.226 -11.855 8.465 1.00 94.75 75 GLU A O 1
ATOM 599 N N . TYR A 1 76 ? -8.645 -9.883 9.415 1.00 96.56 76 TYR A N 1
ATOM 600 C CA . TYR A 1 76 ? -8.484 -1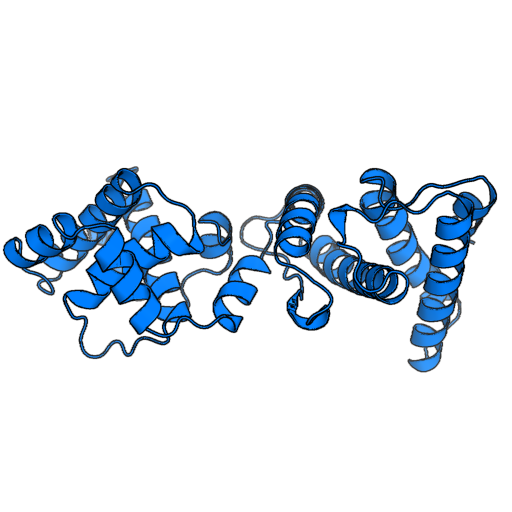0.415 10.767 1.00 96.56 76 TYR A CA 1
ATOM 601 C C . TYR A 1 76 ? -9.624 -11.376 11.121 1.00 96.56 76 TYR A C 1
ATOM 603 O O . TYR A 1 76 ? -10.793 -11.145 10.793 1.00 96.56 76 TYR A O 1
ATOM 611 N N . SER A 1 77 ? -9.285 -12.460 11.827 1.00 96.81 77 SER A N 1
ATOM 612 C CA . SER A 1 77 ? -10.270 -13.411 12.349 1.00 96.81 77 SER A CA 1
ATOM 613 C C . SER A 1 77 ? -11.150 -12.764 13.420 1.00 96.81 77 SER A C 1
ATOM 615 O O . SER A 1 77 ? -10.748 -11.796 14.064 1.00 96.81 77 SER A O 1
ATOM 617 N N . GLU A 1 78 ? -12.343 -13.317 13.655 1.00 96.31 78 GLU A N 1
ATOM 618 C CA . GLU A 1 78 ? -13.255 -12.804 14.686 1.00 96.31 78 GLU A CA 1
ATOM 619 C C . GLU A 1 78 ? -12.568 -12.692 16.057 1.00 96.31 78 GLU A C 1
ATOM 621 O O . GLU A 1 78 ? -12.679 -11.651 16.704 1.00 96.31 78 GLU A O 1
ATOM 626 N N . ASP A 1 79 ? -11.802 -13.708 16.459 1.00 96.62 79 ASP A N 1
ATOM 627 C CA . ASP A 1 79 ? -11.059 -13.700 17.724 1.00 96.62 79 ASP A CA 1
ATOM 628 C C . ASP A 1 79 ? -10.016 -12.572 17.764 1.00 96.62 79 ASP A C 1
ATOM 630 O O . ASP A 1 79 ? -9.989 -11.796 18.716 1.00 96.62 79 ASP A O 1
ATOM 634 N N . ALA A 1 80 ? -9.238 -12.391 16.689 1.00 95.50 80 ALA A N 1
ATOM 635 C CA . ALA A 1 80 ? -8.256 -11.310 16.605 1.00 95.50 80 ALA A CA 1
ATOM 636 C C . ALA A 1 80 ? -8.919 -9.923 16.673 1.00 95.50 80 ALA A C 1
ATOM 638 O O . ALA A 1 80 ? -8.424 -9.025 17.356 1.00 95.50 80 ALA A O 1
ATOM 639 N N . THR A 1 81 ? -10.070 -9.740 16.013 1.00 96.19 81 THR A N 1
ATOM 640 C CA . THR A 1 81 ? -10.808 -8.470 16.104 1.00 96.19 81 THR A CA 1
ATOM 641 C C . THR A 1 81 ? -11.335 -8.202 17.512 1.00 96.19 81 THR A C 1
ATOM 643 O O . THR A 1 81 ? -11.337 -7.048 17.938 1.00 96.19 81 THR A O 1
ATOM 646 N N . LYS A 1 82 ? -11.772 -9.236 18.247 1.00 95.94 82 LYS A N 1
ATOM 647 C CA . LYS A 1 82 ? -12.246 -9.106 19.634 1.00 95.94 82 LYS A CA 1
ATOM 648 C C . LYS A 1 82 ? -11.109 -8.737 20.576 1.00 95.94 82 LYS A C 1
ATOM 650 O O . LYS A 1 82 ? -11.288 -7.818 21.368 1.00 95.94 82 LYS A O 1
ATOM 655 N N . ASP A 1 83 ? -9.956 -9.388 20.448 1.00 94.56 83 ASP A N 1
ATOM 656 C CA . ASP A 1 83 ? -8.780 -9.130 21.287 1.00 94.56 83 ASP A CA 1
ATOM 657 C C . ASP A 1 83 ? -8.242 -7.699 21.124 1.00 94.56 83 ASP A C 1
ATOM 659 O O . ASP A 1 83 ? -7.773 -7.081 22.082 1.00 94.56 83 ASP A O 1
ATOM 663 N N . ILE A 1 84 ? -8.304 -7.139 19.914 1.00 94.81 84 ILE A N 1
ATOM 664 C CA . ILE A 1 84 ? -7.914 -5.742 19.668 1.00 94.81 84 ILE A CA 1
ATOM 665 C C . ILE A 1 84 ? -9.012 -4.789 20.150 1.00 94.81 84 ILE A C 1
ATOM 667 O O . ILE A 1 84 ? -8.734 -3.802 20.833 1.00 94.81 84 ILE A O 1
ATOM 671 N N . ALA A 1 85 ? -10.281 -5.097 19.869 1.00 95.19 85 ALA A N 1
ATOM 672 C CA . ALA A 1 85 ? -11.397 -4.280 20.334 1.00 95.19 85 ALA A CA 1
ATOM 673 C C . ALA A 1 85 ? -11.486 -4.221 21.866 1.00 95.19 85 ALA A C 1
ATOM 675 O O . ALA A 1 85 ? -11.865 -3.181 22.401 1.00 95.19 85 ALA A O 1
ATOM 676 N N . SER A 1 86 ? -11.105 -5.282 22.587 1.00 94.94 86 SER A N 1
ATOM 677 C CA . SER A 1 86 ? -11.082 -5.271 24.053 1.00 94.94 86 SER A CA 1
ATOM 678 C C . SER A 1 86 ? -10.030 -4.307 24.590 1.00 94.94 86 SER A C 1
ATOM 680 O O . SER A 1 86 ? -10.299 -3.588 25.546 1.00 94.94 86 SER A O 1
ATOM 682 N N . GLN A 1 87 ? -8.869 -4.217 23.935 1.00 93.69 87 GLN A N 1
ATOM 683 C CA . GLN A 1 87 ? -7.837 -3.240 24.295 1.00 93.69 87 GLN A CA 1
ATOM 684 C C . GLN A 1 87 ? -8.323 -1.808 24.067 1.00 93.69 87 GLN A C 1
ATOM 686 O O . GLN A 1 87 ? -8.108 -0.943 24.916 1.00 93.69 87 GLN A O 1
ATOM 691 N N . LEU A 1 88 ? -9.035 -1.559 22.964 1.00 94.00 88 LEU A N 1
ATOM 692 C CA . LEU A 1 88 ? -9.634 -0.250 22.719 1.00 94.00 88 LEU A CA 1
ATOM 693 C C . LEU A 1 88 ? -10.716 0.073 23.759 1.00 94.00 88 LEU A C 1
ATOM 695 O O . LEU A 1 88 ? -10.757 1.185 24.280 1.00 94.00 88 LEU A O 1
ATOM 699 N N . CYS A 1 89 ? -11.564 -0.895 24.108 1.00 93.88 89 CYS A N 1
ATOM 700 C CA . CYS A 1 89 ? -12.560 -0.717 25.161 1.00 93.88 89 CYS A CA 1
ATOM 701 C C . CYS A 1 89 ? -11.895 -0.364 26.499 1.00 93.88 89 CYS A C 1
ATOM 703 O O . CYS A 1 89 ? -12.323 0.586 27.148 1.00 93.88 89 CYS A O 1
ATOM 705 N N . ASP A 1 90 ? -10.813 -1.049 26.880 1.00 91.94 90 ASP A N 1
ATOM 706 C CA . ASP A 1 90 ? -10.055 -0.752 28.102 1.00 91.94 90 ASP A CA 1
ATOM 707 C C . ASP A 1 90 ? -9.495 0.679 28.110 1.00 91.94 90 ASP A C 1
ATOM 709 O O . ASP A 1 90 ? -9.546 1.363 29.138 1.00 91.94 90 ASP A O 1
ATOM 713 N N . ILE A 1 91 ? -8.974 1.143 26.969 1.00 90.56 91 ILE A N 1
ATOM 714 C CA . ILE A 1 91 ? -8.497 2.520 26.779 1.00 90.56 91 ILE A CA 1
ATOM 715 C C . ILE A 1 91 ? -9.639 3.516 27.035 1.00 90.56 91 ILE A C 1
ATOM 717 O O . ILE A 1 91 ? -9.486 4.459 27.816 1.00 90.56 91 ILE A O 1
ATOM 721 N N . PHE A 1 92 ? -10.803 3.285 26.429 1.00 90.38 92 PHE A N 1
ATOM 722 C CA . PHE A 1 92 ? -11.943 4.202 26.491 1.00 90.38 92 PHE A CA 1
ATOM 723 C C . PHE A 1 92 ? -12.714 4.140 27.819 1.00 90.38 92 PHE A C 1
ATOM 725 O O . PHE A 1 92 ? -13.244 5.163 28.256 1.00 90.38 92 PHE A O 1
ATOM 732 N N . ILE A 1 93 ? -12.711 3.001 28.519 1.00 91.00 93 ILE A N 1
ATOM 733 C CA . ILE A 1 93 ? -13.201 2.894 29.902 1.00 91.00 93 ILE A CA 1
ATOM 734 C C . ILE A 1 93 ? -12.344 3.759 30.826 1.00 91.00 93 ILE A C 1
ATOM 736 O O . ILE A 1 93 ? -12.866 4.550 31.610 1.00 91.00 93 ILE A O 1
ATOM 740 N N . ARG A 1 94 ? -11.013 3.676 30.707 1.00 87.88 94 ARG A N 1
ATOM 741 C CA . ARG A 1 94 ? -10.087 4.491 31.516 1.00 87.88 94 ARG A CA 1
ATOM 742 C C . ARG A 1 94 ? -10.218 5.986 31.238 1.00 87.88 94 ARG A C 1
ATOM 744 O O . ARG A 1 94 ? -9.997 6.789 32.140 1.00 87.88 94 ARG A O 1
ATOM 751 N N . ALA A 1 95 ? -10.595 6.348 30.015 1.00 86.44 95 ALA A N 1
ATOM 752 C CA . ALA A 1 95 ? -10.895 7.721 29.626 1.00 86.44 95 ALA A CA 1
ATOM 753 C C . ALA A 1 95 ? -12.303 8.196 30.052 1.00 86.44 95 ALA A C 1
ATOM 755 O O . ALA A 1 95 ? -12.653 9.342 29.783 1.00 86.44 95 ALA A O 1
ATOM 756 N N . ASN A 1 96 ? -13.101 7.355 30.728 1.00 87.62 96 ASN A N 1
ATOM 757 C CA . ASN A 1 96 ? -14.507 7.602 31.079 1.00 87.62 96 ASN A CA 1
ATOM 758 C C . ASN A 1 96 ? -15.411 7.899 29.868 1.00 87.62 96 ASN A C 1
ATOM 760 O O . ASN A 1 96 ? -16.369 8.663 29.977 1.00 87.62 96 ASN A O 1
ATOM 764 N N . VAL A 1 97 ? -15.099 7.309 28.713 1.00 88.00 97 VAL A N 1
ATOM 765 C CA . VAL A 1 97 ? -15.897 7.437 27.484 1.00 88.00 97 VAL A CA 1
ATOM 766 C C . VAL A 1 97 ? -16.854 6.255 27.315 1.00 88.00 97 VAL A C 1
ATOM 768 O O . VAL A 1 97 ? -17.950 6.434 26.796 1.00 88.00 97 VAL A O 1
ATOM 771 N N . LEU A 1 98 ? -16.460 5.063 27.775 1.00 90.00 98 LEU A N 1
ATOM 772 C CA . LEU A 1 98 ? -17.283 3.851 27.764 1.00 90.00 98 LEU A CA 1
ATOM 773 C C . LEU A 1 98 ? -17.465 3.286 29.176 1.00 90.00 98 LEU A C 1
ATOM 775 O O . LEU A 1 98 ? -16.568 3.365 30.014 1.00 90.00 98 LEU A O 1
ATOM 779 N N . SER A 1 99 ? -18.605 2.646 29.418 1.00 92.88 99 SER A N 1
ATOM 780 C CA . SER A 1 99 ? -18.830 1.778 30.576 1.00 92.88 99 SER A CA 1
ATOM 781 C C . SER A 1 99 ? -18.423 0.323 30.298 1.00 92.88 99 SER A C 1
ATOM 783 O O . SER A 1 99 ? -18.377 -0.126 29.152 1.00 92.88 99 SER A O 1
ATOM 785 N N . GLU A 1 100 ? -18.189 -0.465 31.354 1.00 94.38 100 GLU A N 1
ATOM 786 C CA . GLU A 1 100 ? -17.913 -1.911 31.233 1.00 94.38 100 GLU A CA 1
ATOM 787 C C . GLU A 1 100 ? -19.069 -2.679 30.564 1.00 94.38 100 GLU A C 1
ATOM 789 O O . GLU A 1 100 ? -18.851 -3.642 29.822 1.00 94.38 100 GLU A O 1
ATOM 794 N N . THR A 1 101 ? -20.310 -2.236 30.791 1.00 95.00 101 THR A N 1
ATOM 795 C CA . THR A 1 101 ? -21.507 -2.808 30.161 1.00 95.00 101 THR A CA 1
ATOM 796 C C . THR A 1 101 ? -21.494 -2.576 28.653 1.00 95.00 101 THR A C 1
ATOM 798 O O . THR A 1 101 ? -21.753 -3.499 27.886 1.00 95.00 101 THR A O 1
ATOM 801 N N . GLU A 1 102 ? -21.158 -1.362 28.218 1.00 94.06 102 GLU A N 1
ATOM 802 C CA . GLU A 1 102 ? -21.027 -1.022 26.800 1.00 94.06 102 GLU A CA 1
ATOM 803 C C . GLU A 1 102 ? -19.890 -1.802 26.140 1.00 94.06 102 GLU A C 1
ATOM 805 O O . GLU A 1 102 ? -20.097 -2.405 25.089 1.00 94.06 102 GLU A O 1
ATOM 810 N N . ALA A 1 103 ? -18.727 -1.892 26.786 1.00 93.69 103 ALA A N 1
ATOM 811 C CA . ALA A 1 103 ? -17.624 -2.713 26.296 1.00 93.69 103 ALA A CA 1
ATOM 812 C C . ALA A 1 103 ? -18.032 -4.186 26.123 1.00 93.69 103 ALA A C 1
ATOM 814 O O . ALA A 1 103 ? -17.752 -4.800 25.094 1.00 93.69 103 ALA A O 1
ATOM 815 N N . SER A 1 104 ? -18.768 -4.745 27.087 1.00 95.19 104 SER A N 1
ATOM 816 C CA . SER A 1 104 ? -19.277 -6.118 26.998 1.00 95.19 104 SER A CA 1
ATOM 817 C C . SER A 1 104 ? -20.205 -6.312 25.794 1.00 95.19 104 SER A C 1
ATOM 819 O O . SER A 1 104 ? -20.122 -7.337 25.116 1.00 95.19 104 SER A O 1
ATOM 821 N N . LEU A 1 105 ? -21.048 -5.318 25.482 1.00 95.19 105 LEU A N 1
ATOM 822 C CA . LEU A 1 105 ? -21.908 -5.345 24.297 1.00 95.19 105 LEU A CA 1
ATOM 823 C C . LEU A 1 105 ? -21.079 -5.370 23.007 1.00 95.19 105 LEU A C 1
ATOM 825 O O . LEU A 1 105 ? -21.295 -6.259 22.182 1.00 95.19 105 LEU A O 1
ATOM 829 N N . VAL A 1 106 ? -20.087 -4.480 22.873 1.00 94.69 106 VAL A N 1
ATOM 830 C CA . VAL A 1 106 ? -19.179 -4.428 21.707 1.00 94.69 106 VAL A CA 1
ATOM 831 C C . VAL A 1 106 ? -18.519 -5.783 21.451 1.00 94.69 106 VAL A C 1
ATOM 833 O O . VAL A 1 106 ? -18.459 -6.245 20.309 1.00 94.69 106 VAL A O 1
ATOM 836 N N . LEU A 1 107 ? -18.020 -6.431 22.504 1.00 96.06 107 LEU A N 1
ATOM 837 C CA . LEU A 1 107 ? -17.292 -7.699 22.399 1.00 96.06 107 LEU A CA 1
ATOM 838 C C . LEU A 1 107 ? -18.215 -8.896 22.133 1.00 96.06 107 LEU A C 1
ATOM 840 O O . LEU A 1 107 ? -17.795 -9.872 21.508 1.00 96.06 107 LEU A O 1
ATOM 844 N N . SER A 1 108 ? -19.473 -8.815 22.571 1.00 96.38 108 SER A N 1
ATOM 845 C CA . SER A 1 108 ? -20.484 -9.853 22.341 1.00 96.38 108 SER A CA 1
ATOM 846 C C . SER A 1 108 ? -21.128 -9.800 20.954 1.00 96.38 108 SER A C 1
ATOM 848 O O . SER A 1 108 ? -21.704 -10.796 20.515 1.00 96.38 108 SER A O 1
ATOM 850 N N . GLU A 1 109 ? -21.029 -8.663 20.258 1.00 97.19 109 GLU A N 1
ATOM 851 C CA . GLU A 1 109 ? -21.661 -8.472 18.955 1.00 97.19 109 GLU A CA 1
ATOM 852 C C . GLU A 1 109 ? -21.105 -9.459 17.915 1.00 97.19 109 GLU A C 1
ATOM 854 O O . GLU A 1 109 ? -19.895 -9.713 17.837 1.00 97.19 109 GLU A O 1
ATOM 859 N N . ALA A 1 110 ? -21.996 -10.033 17.107 1.00 97.06 110 ALA A N 1
ATOM 860 C CA . ALA A 1 110 ? -21.608 -11.027 16.114 1.00 97.06 110 ALA A CA 1
ATOM 861 C C . ALA A 1 110 ? -20.825 -10.368 14.970 1.00 97.06 110 ALA A C 1
ATOM 863 O O . ALA A 1 110 ? -21.224 -9.310 14.479 1.00 97.06 110 ALA A O 1
ATOM 864 N N . GLN A 1 111 ? -19.772 -11.023 14.461 1.00 97.06 111 GLN A N 1
ATOM 865 C CA . GLN A 1 111 ? -18.913 -10.444 13.416 1.00 97.06 111 GLN A CA 1
ATOM 866 C C . GLN A 1 111 ? -19.695 -9.989 12.173 1.00 97.06 111 GLN A C 1
ATOM 868 O O . GLN A 1 111 ? -19.412 -8.945 11.592 1.00 97.06 111 GLN A O 1
ATOM 873 N N . LEU A 1 112 ? -20.745 -10.724 11.796 1.00 97.19 112 LEU A N 1
ATOM 874 C CA . LEU A 1 112 ? -21.619 -10.341 10.686 1.00 97.19 112 LEU A CA 1
ATOM 875 C C . LEU A 1 112 ? -22.280 -8.966 10.899 1.00 97.19 112 LEU A C 1
ATOM 877 O O . LEU A 1 112 ? -22.464 -8.218 9.940 1.00 97.19 112 LEU A O 1
ATOM 881 N N . GLN A 1 113 ? -22.661 -8.635 12.134 1.00 97.38 113 GLN A N 1
ATOM 882 C CA . GLN A 1 113 ? -23.236 -7.331 12.465 1.00 97.38 113 GLN A CA 1
ATOM 883 C C . GLN A 1 113 ? -22.158 -6.250 12.517 1.00 97.38 113 GLN A C 1
ATOM 885 O O . GLN A 1 113 ? -22.390 -5.161 11.995 1.00 97.38 113 GLN A O 1
ATOM 890 N N . CYS A 1 114 ? -20.962 -6.568 13.026 1.00 97.62 114 CYS A N 1
ATOM 891 C CA . CYS A 1 114 ? -19.796 -5.685 12.947 1.00 97.62 114 CYS A CA 1
ATOM 892 C C . CYS A 1 114 ? -19.513 -5.261 11.497 1.00 97.62 114 CYS A C 1
ATOM 894 O O . CYS A 1 114 ? -19.419 -4.070 11.203 1.00 97.62 114 CYS A O 1
ATOM 896 N N . ASN A 1 115 ? -19.482 -6.222 10.568 1.00 97.25 115 ASN A N 1
ATOM 897 C CA . ASN A 1 115 ? -19.255 -5.962 9.144 1.00 97.25 115 ASN A CA 1
ATOM 898 C C . ASN A 1 115 ? -20.355 -5.069 8.546 1.00 97.25 115 ASN A C 1
ATOM 900 O O . ASN A 1 115 ? -20.064 -4.137 7.801 1.00 97.25 115 ASN A O 1
ATOM 904 N N . LYS A 1 116 ? -21.627 -5.300 8.899 1.00 97.25 116 LYS A N 1
ATOM 905 C CA . LYS A 1 116 ? -22.741 -4.445 8.450 1.00 97.25 116 LYS A CA 1
ATOM 906 C C . LYS A 1 116 ? -22.623 -3.016 8.971 1.00 97.25 116 LYS A C 1
ATOM 908 O O . LYS A 1 116 ? -22.870 -2.083 8.213 1.00 97.25 116 LYS A O 1
ATOM 913 N N . LYS A 1 117 ? -22.255 -2.844 10.243 1.00 95.44 117 LYS A N 1
ATOM 914 C CA . LYS A 1 117 ? -22.054 -1.525 10.859 1.00 95.44 117 LYS A CA 1
ATOM 915 C C . LYS A 1 117 ? -20.901 -0.777 10.201 1.00 95.44 117 LYS A C 1
ATOM 917 O O . LYS A 1 117 ? -21.058 0.403 9.920 1.00 95.44 117 LYS A O 1
ATOM 922 N N . TYR A 1 118 ? -19.805 -1.467 9.886 1.00 96.00 118 TYR A N 1
ATOM 923 C CA . TYR A 1 118 ? -18.699 -0.895 9.120 1.00 96.00 118 TYR A CA 1
ATOM 924 C C . TYR A 1 118 ? -19.140 -0.416 7.732 1.00 96.00 118 TYR A C 1
ATOM 926 O O . TYR A 1 118 ? -18.943 0.746 7.391 1.00 96.00 118 TYR A O 1
ATOM 934 N N . LEU A 1 119 ? -19.810 -1.271 6.956 1.00 95.00 119 LEU A N 1
ATOM 935 C CA . LEU A 1 119 ? -20.269 -0.913 5.610 1.00 95.00 119 LEU A CA 1
ATOM 936 C C . LEU A 1 119 ? -21.284 0.239 5.614 1.00 95.00 119 LEU A C 1
ATOM 938 O O . LEU A 1 119 ? -21.275 1.065 4.705 1.00 95.00 119 LEU A O 1
ATOM 942 N N . ALA A 1 120 ? -22.125 0.330 6.647 1.00 94.19 120 ALA A N 1
ATOM 943 C CA . ALA A 1 120 ? -23.073 1.430 6.822 1.00 94.19 120 ALA A CA 1
ATOM 944 C C . ALA A 1 120 ? -22.399 2.796 7.061 1.00 94.19 120 ALA A C 1
ATOM 946 O O . ALA A 1 120 ? -23.075 3.817 6.971 1.00 94.19 120 ALA A O 1
ATOM 947 N N . ARG A 1 121 ? -21.091 2.827 7.354 1.00 91.38 121 ARG A N 1
ATOM 948 C CA . ARG A 1 121 ? -20.290 4.059 7.450 1.00 91.38 121 ARG A CA 1
ATOM 949 C C . ARG A 1 121 ? -19.732 4.534 6.109 1.00 91.38 121 ARG A C 1
ATOM 951 O O . ARG A 1 121 ? -19.003 5.514 6.100 1.00 91.38 121 ARG A O 1
ATOM 958 N N . GLU A 1 122 ? -20.054 3.850 5.010 1.00 93.19 122 GLU A N 1
ATOM 959 C CA . GLU A 1 122 ? -19.632 4.221 3.652 1.00 93.19 122 GLU A CA 1
ATOM 960 C C . GLU A 1 122 ? -18.110 4.465 3.553 1.00 93.19 122 GLU A C 1
ATOM 962 O O . GLU A 1 122 ? -17.670 5.572 3.236 1.00 93.19 122 GLU A O 1
ATOM 967 N N . PRO A 1 123 ? -17.277 3.444 3.845 1.00 94.25 123 PRO A N 1
ATOM 968 C CA . PRO A 1 123 ? -15.830 3.617 3.908 1.00 94.25 123 PRO A CA 1
ATOM 969 C C . PRO A 1 123 ? -15.247 4.179 2.605 1.00 94.25 123 PRO A C 1
ATOM 971 O O . PRO A 1 123 ? -15.563 3.739 1.495 1.00 94.25 123 PRO A O 1
ATOM 974 N N . SER A 1 124 ? -14.347 5.150 2.748 1.00 94.12 124 SER A N 1
ATOM 975 C CA . SER A 1 124 ? -13.705 5.835 1.635 1.00 94.12 124 SER A CA 1
ATOM 976 C C . SER A 1 124 ? -12.705 4.926 0.929 1.00 94.12 124 SER A C 1
ATOM 978 O O . SER A 1 124 ? -11.593 4.689 1.408 1.00 94.12 124 SER A O 1
ATOM 980 N N . LYS A 1 125 ? -13.072 4.486 -0.280 1.00 91.44 125 LYS A N 1
ATOM 981 C CA . LYS A 1 125 ? -12.179 3.733 -1.175 1.00 91.44 125 LYS A CA 1
ATOM 982 C C . LYS A 1 125 ? -10.878 4.478 -1.464 1.00 91.44 125 LYS A C 1
ATOM 984 O O . LYS A 1 125 ? -9.827 3.857 -1.553 1.00 91.44 125 LYS A O 1
ATOM 989 N N . THR A 1 126 ? -10.936 5.805 -1.572 1.00 91.50 126 THR A N 1
ATOM 990 C CA . THR A 1 126 ? -9.746 6.634 -1.793 1.00 91.50 126 THR A CA 1
ATOM 991 C C . THR A 1 126 ? -8.794 6.56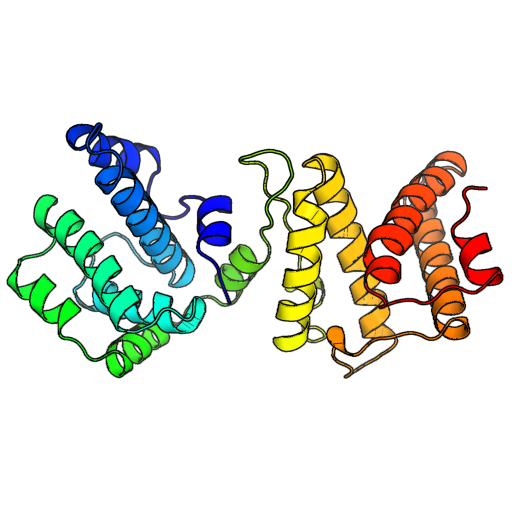2 -0.603 1.00 91.50 126 THR A C 1
ATOM 993 O O . THR A 1 126 ? -7.598 6.398 -0.805 1.00 91.50 126 THR A O 1
ATOM 996 N N . GLN A 1 127 ? -9.302 6.637 0.634 1.00 94.06 127 GLN A N 1
ATOM 997 C CA . GLN A 1 127 ? -8.450 6.518 1.823 1.00 94.06 127 GLN A CA 1
ATOM 998 C C . GLN A 1 127 ? -7.861 5.111 1.952 1.00 94.06 127 GLN A C 1
ATOM 1000 O O . GLN A 1 127 ? -6.669 4.974 2.215 1.00 94.06 127 GLN A O 1
ATOM 1005 N N . LEU A 1 128 ? -8.654 4.069 1.685 1.00 94.31 128 LEU A N 1
ATOM 1006 C CA . LEU A 1 128 ? -8.157 2.690 1.641 1.00 94.31 128 LEU A CA 1
ATOM 1007 C C . LEU A 1 128 ? -7.023 2.525 0.619 1.00 94.31 128 LEU A C 1
ATOM 1009 O O . LEU A 1 128 ? -5.993 1.931 0.938 1.00 94.31 128 LEU A O 1
ATOM 1013 N N . LEU A 1 129 ? -7.174 3.108 -0.574 1.00 93.19 129 LEU A N 1
ATOM 1014 C CA . LEU A 1 129 ? -6.140 3.073 -1.604 1.00 93.19 129 LEU A CA 1
ATOM 1015 C C . LEU A 1 129 ? -4.873 3.823 -1.171 1.00 93.19 129 LEU A C 1
ATOM 1017 O O . LEU A 1 129 ? -3.775 3.352 -1.448 1.00 93.19 129 LEU A O 1
ATOM 1021 N N . VAL A 1 130 ? -4.997 4.945 -0.451 1.00 93.88 130 VAL A N 1
ATOM 1022 C CA . VAL A 1 130 ? -3.841 5.671 0.107 1.00 93.88 130 VAL A CA 1
ATOM 1023 C C . VAL A 1 130 ? -3.052 4.791 1.076 1.00 93.88 130 VAL A C 1
ATOM 1025 O O . VAL A 1 130 ? -1.832 4.736 0.961 1.00 93.88 130 VAL A O 1
ATOM 1028 N N . TYR A 1 131 ? -3.712 4.060 1.982 1.00 95.12 131 TYR A N 1
ATOM 1029 C CA . TYR A 1 131 ? -3.013 3.099 2.846 1.00 95.12 131 TYR A CA 1
ATOM 1030 C C . TYR A 1 131 ? -2.328 1.998 2.029 1.00 95.12 131 TYR A C 1
ATOM 1032 O O . TYR A 1 131 ? -1.165 1.681 2.268 1.00 95.12 131 TYR A O 1
ATOM 1040 N N . GLN A 1 132 ? -3.017 1.451 1.024 1.00 94.69 132 GLN A N 1
ATOM 1041 C CA . GLN A 1 132 ? -2.462 0.413 0.148 1.00 94.69 132 GLN A CA 1
ATOM 1042 C C . GLN A 1 132 ? -1.264 0.904 -0.678 1.00 94.69 132 GLN A C 1
ATOM 1044 O O . GLN A 1 132 ? -0.414 0.104 -1.056 1.00 94.69 132 GLN A O 1
ATOM 1049 N N . SER A 1 133 ? -1.174 2.213 -0.910 1.00 95.81 133 SER A N 1
ATOM 1050 C CA . SER A 1 133 ? -0.132 2.879 -1.695 1.00 95.81 133 SER A CA 1
ATOM 1051 C C . SER A 1 133 ? 1.165 3.137 -0.918 1.00 95.81 133 SER A C 1
ATOM 1053 O O . SER A 1 133 ? 2.106 3.680 -1.490 1.00 95.81 133 SER A O 1
ATOM 1055 N N . LEU A 1 134 ? 1.240 2.789 0.371 1.00 96.12 134 LEU A N 1
ATOM 1056 C CA . LEU A 1 134 ? 2.417 3.034 1.207 1.00 96.12 134 LEU A CA 1
ATOM 1057 C C . LEU A 1 134 ? 3.263 1.774 1.378 1.00 96.12 134 LEU A C 1
ATOM 1059 O O . LEU A 1 134 ? 2.765 0.718 1.765 1.0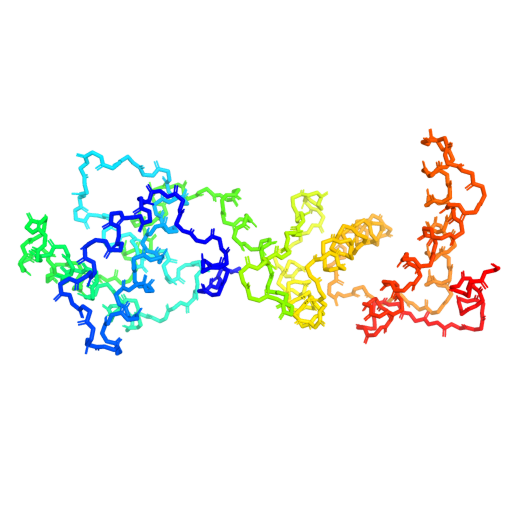0 96.12 134 LEU A O 1
ATOM 1063 N N . PHE A 1 135 ? 4.565 1.910 1.140 1.00 96.56 135 PHE A N 1
ATOM 1064 C CA . PHE A 1 135 ? 5.517 0.808 1.216 1.00 96.56 135 PHE A CA 1
ATOM 1065 C C . PHE A 1 135 ? 6.727 1.179 2.066 1.00 96.56 135 PHE A C 1
ATOM 1067 O O . PHE A 1 135 ? 7.248 2.293 1.988 1.00 96.56 135 PHE A O 1
ATOM 1074 N N . SER A 1 136 ? 7.187 0.226 2.874 1.00 95.56 136 SER A N 1
ATOM 1075 C CA . SER A 1 136 ? 8.421 0.374 3.641 1.00 95.56 136 SER A CA 1
ATOM 1076 C C . SER A 1 136 ? 9.620 0.502 2.708 1.00 95.56 136 SER A C 1
ATOM 1078 O O . SER A 1 136 ? 9.678 -0.140 1.659 1.00 95.56 136 SER A O 1
ATOM 1080 N N . THR A 1 137 ? 10.603 1.285 3.136 1.00 96.62 137 THR A N 1
ATOM 1081 C CA . THR A 1 137 ? 11.912 1.385 2.487 1.00 96.62 137 THR A CA 1
ATOM 1082 C C . THR A 1 137 ? 12.992 0.875 3.435 1.00 96.62 137 THR A C 1
ATOM 1084 O O . THR A 1 137 ? 12.708 0.461 4.564 1.00 96.62 137 THR A O 1
ATOM 1087 N N . LYS A 1 138 ? 14.251 0.913 2.998 1.00 95.56 138 LYS A N 1
ATOM 1088 C CA . LYS A 1 138 ? 15.403 0.591 3.847 1.00 95.56 138 LYS A CA 1
ATOM 1089 C C . LYS A 1 138 ? 15.509 1.516 5.064 1.00 95.56 138 LYS A C 1
ATOM 1091 O O . LYS A 1 138 ? 16.097 1.138 6.076 1.00 95.56 138 LYS A O 1
ATOM 1096 N N . GLU A 1 139 ? 14.990 2.737 4.950 1.00 93.81 139 GLU A N 1
ATOM 1097 C CA . GLU A 1 139 ? 15.065 3.765 5.981 1.00 93.81 139 GLU A CA 1
ATOM 1098 C C . GLU A 1 139 ? 13.771 3.782 6.811 1.00 93.81 139 GLU A C 1
ATOM 1100 O O . GLU A 1 139 ? 12.683 4.003 6.269 1.00 93.81 139 GLU A O 1
ATOM 1105 N N . PRO A 1 140 ? 13.851 3.563 8.136 1.00 87.62 140 PRO A N 1
ATOM 1106 C CA . PRO A 1 140 ? 12.666 3.570 8.982 1.00 87.62 140 PRO A CA 1
ATOM 1107 C C . PRO A 1 140 ? 12.018 4.960 8.993 1.00 87.62 140 PRO A C 1
ATOM 1109 O O . PRO A 1 140 ? 12.701 5.975 9.111 1.00 87.62 140 PRO A O 1
ATOM 1112 N N . GLY A 1 141 ? 10.687 4.999 8.891 1.00 84.88 141 GLY A N 1
ATOM 1113 C CA . GLY A 1 141 ? 9.912 6.244 8.895 1.00 84.88 141 GLY A CA 1
ATOM 1114 C C . GLY A 1 141 ? 9.925 7.027 7.577 1.00 84.88 141 GLY A C 1
ATOM 1115 O O . GLY A 1 141 ? 9.377 8.124 7.540 1.00 84.88 141 GLY A O 1
ATOM 1116 N N . CYS A 1 142 ? 10.507 6.482 6.503 1.00 89.88 142 CYS A N 1
ATOM 1117 C CA . CYS A 1 142 ? 10.461 7.082 5.16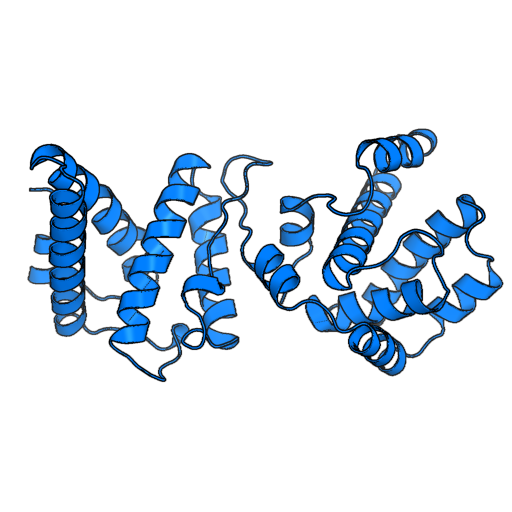8 1.00 89.88 142 CYS A CA 1
ATOM 1118 C C . CYS A 1 142 ? 9.719 6.153 4.195 1.00 89.88 142 CYS A C 1
ATOM 1120 O O . CYS A 1 142 ? 10.362 5.383 3.476 1.00 89.88 142 CYS A O 1
ATOM 1122 N N . PRO A 1 143 ? 8.371 6.135 4.211 1.00 93.94 143 PRO A N 1
ATOM 1123 C CA . PRO A 1 143 ? 7.603 5.308 3.290 1.00 93.94 143 PRO A CA 1
ATOM 1124 C C . PRO A 1 143 ? 7.716 5.820 1.853 1.00 93.94 143 PRO A C 1
ATOM 1126 O O . PRO A 1 143 ? 7.670 7.024 1.605 1.00 93.94 143 PRO A O 1
ATOM 1129 N N . ALA A 1 144 ? 7.775 4.894 0.900 1.00 96.25 144 ALA A N 1
ATOM 1130 C CA . ALA A 1 144 ? 7.576 5.197 -0.508 1.00 96.25 144 ALA A CA 1
ATOM 1131 C C . ALA A 1 144 ? 6.077 5.162 -0.832 1.00 96.25 144 ALA A C 1
ATOM 1133 O O . ALA A 1 144 ? 5.386 4.198 -0.492 1.00 96.25 144 ALA A O 1
ATOM 1134 N N . TYR A 1 145 ? 5.584 6.210 -1.492 1.00 95.81 145 TYR A N 1
ATOM 1135 C CA . TYR A 1 145 ? 4.214 6.274 -1.997 1.00 95.81 145 TYR A CA 1
ATOM 1136 C C . TYR A 1 145 ? 4.164 5.820 -3.459 1.00 95.81 145 TYR A C 1
ATOM 1138 O O . TYR A 1 145 ? 4.915 6.318 -4.298 1.00 95.81 145 TYR A O 1
ATOM 1146 N N . VAL A 1 146 ? 3.255 4.900 -3.762 1.00 96.38 146 VAL A N 1
ATOM 1147 C CA . VAL A 1 146 ? 3.027 4.338 -5.095 1.00 96.38 146 VAL A CA 1
ATOM 1148 C C . VAL A 1 146 ? 1.623 4.717 -5.554 1.00 96.38 146 VAL A C 1
ATOM 1150 O O . VAL A 1 146 ? 0.642 4.253 -4.988 1.00 96.38 146 VAL A O 1
ATOM 1153 N N . ASP A 1 147 ? 1.502 5.535 -6.600 1.00 93.56 147 ASP A N 1
ATOM 1154 C CA . ASP A 1 147 ? 0.201 6.044 -7.050 1.00 93.56 147 ASP A CA 1
ATOM 1155 C C . ASP A 1 147 ? -0.614 5.016 -7.855 1.00 93.56 147 ASP A C 1
ATOM 1157 O O . ASP A 1 147 ? -0.718 5.092 -9.084 1.00 93.56 147 ASP A O 1
ATOM 1161 N N . PHE A 1 148 ? -1.239 4.060 -7.166 1.00 93.19 148 PHE A N 1
ATOM 1162 C CA . PHE A 1 148 ? -2.132 3.091 -7.806 1.00 93.19 148 PHE A CA 1
ATOM 1163 C C . PHE A 1 148 ? -3.366 3.735 -8.452 1.00 93.19 148 PHE A C 1
ATOM 1165 O O . PHE A 1 148 ? -3.929 3.158 -9.383 1.00 93.19 148 PHE A O 1
ATOM 1172 N N . ALA A 1 149 ? -3.777 4.934 -8.021 1.00 90.69 149 ALA A N 1
ATOM 1173 C CA . ALA A 1 149 ? -4.944 5.610 -8.587 1.00 90.69 149 ALA A CA 1
ATOM 1174 C C . ALA A 1 149 ? -4.742 5.961 -10.070 1.00 90.69 149 ALA A C 1
ATOM 1176 O O . ALA A 1 149 ? -5.699 5.923 -10.846 1.00 90.69 149 ALA A O 1
ATOM 1177 N N . SER A 1 150 ? -3.498 6.229 -10.483 1.00 89.75 150 SER A N 1
ATOM 1178 C CA . SER A 1 150 ? -3.137 6.512 -11.879 1.00 89.75 150 SER A CA 1
ATOM 1179 C C . SER A 1 150 ? -3.390 5.344 -12.845 1.00 89.75 150 SER A C 1
ATOM 1181 O O . SER A 1 150 ? -3.586 5.565 -14.043 1.00 89.75 150 SER A O 1
ATOM 1183 N N . LEU A 1 151 ? -3.437 4.105 -12.338 1.00 88.62 151 LEU A N 1
ATOM 1184 C CA . LEU A 1 151 ? -3.751 2.912 -13.131 1.00 88.62 151 LEU A CA 1
ATOM 1185 C C . LEU A 1 151 ? -5.265 2.746 -13.351 1.00 88.62 151 LEU A C 1
ATOM 1187 O O . LEU A 1 151 ? -5.689 2.077 -14.295 1.00 88.62 151 LEU A O 1
ATOM 1191 N N . GLY A 1 152 ? -6.083 3.408 -12.528 1.00 84.44 152 GLY A N 1
ATOM 1192 C CA . GLY A 1 152 ? -7.531 3.483 -12.682 1.00 84.44 152 GLY A CA 1
ATOM 1193 C C . GLY A 1 152 ? -8.200 2.114 -12.816 1.00 84.44 152 GLY A C 1
ATOM 1194 O O . GLY A 1 152 ? -7.875 1.162 -12.114 1.00 84.44 152 GLY A O 1
ATOM 1195 N N . SER A 1 153 ? -9.145 2.013 -13.750 1.00 83.38 153 SER A N 1
ATOM 1196 C CA . SER A 1 153 ? -9.915 0.791 -14.006 1.00 83.38 153 SER A CA 1
ATOM 1197 C C . SER A 1 153 ? -9.125 -0.327 -14.691 1.00 83.38 153 SER A C 1
ATOM 1199 O O . SER A 1 153 ? -9.663 -1.420 -14.853 1.00 83.38 153 SER A O 1
ATOM 1201 N N . ALA A 1 154 ? -7.873 -0.081 -15.093 1.00 82.56 154 ALA A N 1
ATOM 1202 C CA . ALA A 1 154 ? -7.005 -1.120 -15.642 1.00 82.56 154 ALA A CA 1
ATOM 1203 C C . ALA A 1 154 ? -6.403 -2.022 -14.550 1.00 82.56 154 ALA A C 1
ATOM 1205 O O . ALA A 1 154 ? -5.900 -3.096 -14.864 1.00 82.56 154 ALA A O 1
ATOM 1206 N N . LEU A 1 155 ? -6.457 -1.601 -13.281 1.00 86.19 155 LEU A N 1
ATOM 1207 C CA . LEU A 1 155 ? -5.959 -2.368 -12.147 1.00 86.19 155 LEU A CA 1
ATOM 1208 C C . LEU A 1 155 ? -7.122 -3.058 -11.424 1.00 86.19 155 LEU A C 1
ATOM 1210 O O . LEU A 1 155 ? -7.889 -2.424 -10.703 1.00 86.19 155 LEU A O 1
ATOM 1214 N N . SER A 1 156 ? -7.249 -4.367 -11.619 1.00 89.81 156 SER A N 1
ATOM 1215 C CA . SER A 1 156 ? -8.133 -5.222 -10.820 1.00 89.81 156 SER A CA 1
ATOM 1216 C C . SER A 1 156 ? -7.591 -5.422 -9.399 1.00 89.81 156 SER A C 1
ATOM 1218 O O . SER A 1 156 ? -6.404 -5.212 -9.140 1.00 89.81 156 SER A O 1
ATOM 1220 N N . ASP A 1 157 ? -8.437 -5.891 -8.476 1.00 88.31 157 ASP A N 1
ATOM 1221 C CA . ASP A 1 157 ? -8.024 -6.191 -7.096 1.00 88.31 157 ASP A CA 1
ATOM 1222 C C . ASP A 1 157 ? -6.910 -7.258 -7.042 1.00 88.31 157 ASP A C 1
ATOM 1224 O O . ASP A 1 157 ? -5.967 -7.141 -6.255 1.00 88.31 157 ASP A O 1
ATOM 1228 N N . SER A 1 158 ? -6.969 -8.262 -7.927 1.00 91.38 158 SER A N 1
ATOM 1229 C CA . SER A 1 158 ? -5.924 -9.284 -8.104 1.00 91.38 158 SER A CA 1
ATOM 1230 C C . SER A 1 158 ? -4.606 -8.661 -8.570 1.00 91.38 158 SER A C 1
ATOM 1232 O O . SER A 1 158 ? -3.549 -8.943 -8.000 1.00 91.38 158 SER A O 1
ATOM 1234 N N . SER A 1 159 ? -4.660 -7.767 -9.562 1.00 92.06 159 SER A N 1
ATOM 1235 C CA . SER A 1 159 ? -3.488 -7.042 -10.065 1.00 92.06 159 SER A CA 1
ATOM 1236 C C . SER A 1 159 ? -2.874 -6.137 -9.000 1.00 92.06 159 SER A C 1
ATOM 1238 O O . SER A 1 159 ? -1.652 -6.102 -8.857 1.00 92.06 159 SER A O 1
ATOM 1240 N N . LEU A 1 160 ? -3.706 -5.436 -8.224 1.00 92.31 160 LEU A N 1
ATOM 1241 C CA . LEU A 1 160 ? -3.266 -4.594 -7.114 1.00 92.31 160 LEU A CA 1
ATOM 1242 C C . LEU A 1 160 ? -2.545 -5.424 -6.049 1.00 92.31 160 LEU A C 1
ATOM 1244 O O . LEU A 1 160 ? -1.464 -5.037 -5.603 1.00 92.31 160 LEU A O 1
ATOM 1248 N N . GLN A 1 161 ? -3.110 -6.569 -5.656 1.00 91.88 161 GLN A N 1
ATOM 1249 C CA . GLN A 1 161 ? -2.501 -7.453 -4.663 1.00 91.88 161 GLN A CA 1
ATOM 1250 C C . GLN A 1 161 ? -1.172 -8.030 -5.164 1.00 91.88 161 GLN A C 1
ATOM 1252 O O . GLN A 1 161 ? -0.177 -8.010 -4.440 1.00 91.88 161 GLN A O 1
ATOM 1257 N N . PHE A 1 162 ? -1.132 -8.497 -6.414 1.00 93.38 162 PHE A N 1
ATOM 1258 C CA . PHE A 1 162 ? 0.090 -8.999 -7.034 1.00 93.38 162 PHE A CA 1
ATOM 1259 C C . PHE A 1 162 ? 1.182 -7.921 -7.075 1.00 93.38 162 PHE A C 1
ATOM 1261 O O . PHE A 1 162 ? 2.292 -8.146 -6.591 1.00 93.38 162 PHE A O 1
ATOM 1268 N N . LEU A 1 163 ? 0.858 -6.729 -7.584 1.00 94.56 163 LEU A N 1
ATOM 1269 C CA . LEU A 1 163 ? 1.810 -5.628 -7.703 1.00 94.56 163 LEU A CA 1
ATOM 1270 C C . LEU A 1 163 ? 2.286 -5.140 -6.327 1.00 94.56 163 LEU A C 1
ATOM 1272 O O . LEU A 1 163 ? 3.481 -4.920 -6.144 1.00 94.56 163 LEU A O 1
ATOM 1276 N N . SER A 1 164 ? 1.388 -5.059 -5.341 1.00 94.69 164 SER A N 1
ATOM 1277 C CA . SER A 1 164 ? 1.738 -4.720 -3.953 1.00 94.69 164 SER A CA 1
ATOM 1278 C C . SER A 1 164 ? 2.741 -5.709 -3.356 1.00 94.69 164 SER A C 1
ATOM 1280 O O . SER A 1 164 ? 3.702 -5.295 -2.710 1.00 94.69 164 SER A O 1
ATOM 1282 N N . ASN A 1 165 ? 2.580 -7.010 -3.613 1.00 93.81 165 ASN A N 1
ATOM 1283 C CA . ASN A 1 165 ? 3.522 -8.024 -3.134 1.00 93.81 165 ASN A CA 1
ATOM 1284 C C . ASN A 1 165 ? 4.914 -7.862 -3.763 1.00 93.81 165 ASN A C 1
ATOM 1286 O O . ASN A 1 165 ? 5.925 -7.974 -3.066 1.00 93.81 165 ASN A O 1
ATOM 1290 N N . LEU A 1 166 ? 4.984 -7.569 -5.066 1.00 95.50 166 LEU A N 1
ATOM 1291 C CA . LEU A 1 166 ? 6.261 -7.317 -5.741 1.00 95.50 166 LEU A CA 1
ATOM 1292 C C . LEU A 1 166 ? 6.939 -6.045 -5.215 1.00 95.50 166 LEU A C 1
ATOM 1294 O O . LEU A 1 166 ? 8.137 -6.052 -4.926 1.00 95.50 166 LEU A O 1
ATOM 1298 N N . LEU A 1 167 ? 6.169 -4.967 -5.055 1.00 96.56 167 LEU A N 1
ATOM 1299 C CA . LEU A 1 167 ? 6.652 -3.675 -4.566 1.00 96.56 167 LEU A CA 1
ATOM 1300 C C . LEU A 1 167 ? 7.156 -3.750 -3.127 1.00 96.56 167 LEU A C 1
ATOM 1302 O O . LEU A 1 167 ? 8.213 -3.199 -2.835 1.00 96.56 167 LEU A O 1
ATOM 1306 N N . SER A 1 168 ? 6.452 -4.467 -2.247 1.00 94.94 168 SER A N 1
ATOM 1307 C CA . SER A 1 168 ? 6.856 -4.630 -0.847 1.00 94.94 168 SER A CA 1
ATOM 1308 C C . SER A 1 168 ? 8.259 -5.227 -0.723 1.00 94.94 168 SER A C 1
ATOM 1310 O O . SER A 1 168 ? 9.082 -4.710 0.030 1.00 94.94 168 SER A O 1
ATOM 1312 N N . ASN A 1 169 ? 8.571 -6.249 -1.524 1.00 93.38 169 ASN A N 1
ATOM 1313 C CA . ASN A 1 169 ? 9.897 -6.866 -1.532 1.00 93.38 169 ASN A CA 1
ATOM 1314 C C . ASN A 1 169 ? 10.957 -5.968 -2.181 1.00 93.38 169 ASN A C 1
ATOM 1316 O O . ASN A 1 169 ? 12.082 -5.878 -1.692 1.00 93.38 169 ASN A O 1
ATOM 1320 N N . TYR A 1 170 ? 10.604 -5.315 -3.288 1.00 96.81 170 TYR A N 1
ATOM 1321 C CA . TYR A 1 170 ? 11.529 -4.487 -4.053 1.00 96.81 170 TYR A CA 1
ATOM 1322 C C . TYR A 1 170 ? 11.949 -3.228 -3.278 1.00 96.81 170 TYR A C 1
ATOM 1324 O O . TYR A 1 170 ? 13.137 -3.016 -3.018 1.00 96.81 170 TYR A O 1
ATOM 1332 N N . LEU A 1 171 ? 10.971 -2.427 -2.845 1.00 97.00 171 LEU A N 1
ATOM 1333 C CA . LEU A 1 171 ? 11.188 -1.108 -2.244 1.00 97.00 171 LEU A CA 1
ATOM 1334 C C . LEU A 1 171 ? 11.827 -1.184 -0.851 1.00 97.00 171 LEU A C 1
ATOM 1336 O O . LEU A 1 171 ? 12.617 -0.308 -0.503 1.00 97.00 171 LEU A O 1
ATOM 1340 N N . ALA A 1 172 ? 11.579 -2.256 -0.089 1.00 95.31 172 ALA A N 1
ATOM 1341 C CA . ALA A 1 172 ? 12.151 -2.444 1.249 1.00 95.31 172 ALA A CA 1
ATOM 1342 C C . ALA A 1 172 ? 13.692 -2.465 1.265 1.00 95.31 172 ALA A C 1
ATOM 1344 O O . ALA A 1 172 ? 14.311 -2.220 2.299 1.00 95.31 172 ALA A O 1
ATOM 1345 N N . SER A 1 173 ? 14.326 -2.755 0.125 1.00 95.12 173 SER A N 1
ATOM 1346 C CA . SER A 1 173 ? 15.786 -2.799 -0.009 1.00 95.12 173 SER A CA 1
ATOM 1347 C C . SER A 1 173 ? 16.424 -1.464 -0.419 1.00 95.12 173 SER A C 1
ATOM 1349 O O . SER A 1 173 ? 17.649 -1.319 -0.339 1.00 95.12 173 SER A O 1
ATOM 1351 N N . LEU A 1 174 ? 15.614 -0.486 -0.834 1.00 97.00 174 LEU A N 1
ATOM 1352 C CA . LEU A 1 174 ? 16.058 0.764 -1.449 1.00 97.00 174 LEU A CA 1
ATOM 1353 C C . LEU A 1 174 ? 16.071 1.922 -0.449 1.00 97.00 174 LEU A C 1
ATOM 1355 O O . LEU A 1 174 ? 15.315 1.928 0.522 1.00 97.00 174 LEU A O 1
ATOM 1359 N N . THR A 1 175 ? 16.922 2.923 -0.694 1.00 97.12 175 THR A N 1
ATOM 1360 C CA . THR A 1 175 ? 16.835 4.203 0.033 1.00 97.12 175 THR A CA 1
ATOM 1361 C C . THR A 1 175 ? 15.521 4.904 -0.297 1.00 97.12 175 THR A C 1
ATOM 1363 O O . THR A 1 175 ? 14.900 4.617 -1.321 1.00 97.12 175 THR A O 1
ATOM 1366 N N . CYS A 1 176 ? 15.095 5.851 0.537 1.00 94.69 176 CYS A N 1
ATOM 1367 C CA . CYS A 1 176 ? 13.813 6.524 0.333 1.00 94.69 176 CYS A CA 1
ATOM 1368 C C . CYS A 1 176 ? 13.737 7.279 -1.011 1.00 94.69 176 CYS A C 1
ATOM 1370 O O . CYS A 1 176 ? 12.730 7.219 -1.719 1.00 94.69 176 CYS A O 1
ATOM 1372 N N . GLU A 1 177 ? 14.837 7.926 -1.407 1.00 95.25 177 GLU A N 1
ATOM 1373 C CA . GLU A 1 177 ? 14.968 8.624 -2.692 1.00 95.25 177 GLU A CA 1
ATOM 1374 C C . GLU A 1 177 ? 14.856 7.663 -3.889 1.00 95.25 177 GLU A C 1
ATOM 1376 O O . GLU A 1 177 ? 14.098 7.917 -4.830 1.00 95.25 177 GLU A O 1
ATOM 1381 N N . GLN A 1 178 ? 15.565 6.529 -3.830 1.00 96.06 178 GLN A N 1
ATOM 1382 C CA . GLN A 1 178 ? 15.516 5.505 -4.875 1.00 96.06 178 GLN A CA 1
ATOM 1383 C C . GLN A 1 178 ? 14.133 4.865 -4.955 1.00 96.06 178 GLN A C 1
ATOM 1385 O O . GLN A 1 178 ? 13.574 4.755 -6.039 1.00 96.06 178 GLN A O 1
ATOM 1390 N N . ALA A 1 179 ? 13.548 4.503 -3.813 1.00 97.12 179 ALA A N 1
ATOM 1391 C CA . ALA A 1 179 ? 12.228 3.893 -3.751 1.00 97.12 179 ALA A CA 1
ATOM 1392 C C . ALA A 1 179 ? 11.142 4.812 -4.332 1.00 97.12 179 ALA A C 1
ATOM 1394 O O . ALA A 1 179 ? 10.283 4.347 -5.074 1.00 97.12 179 ALA A O 1
ATOM 1395 N N . THR A 1 180 ? 11.202 6.116 -4.044 1.00 95.06 180 THR A N 1
ATOM 1396 C CA . THR A 1 180 ? 10.258 7.109 -4.586 1.00 95.06 180 THR A CA 1
ATOM 1397 C C . THR A 1 180 ? 10.405 7.259 -6.101 1.00 95.06 180 THR A C 1
ATOM 1399 O O . THR A 1 180 ? 9.409 7.297 -6.824 1.00 95.06 180 THR A O 1
ATOM 1402 N N . THR A 1 181 ? 11.645 7.311 -6.592 1.00 95.31 181 THR A N 1
ATOM 1403 C CA . THR A 1 181 ? 11.931 7.405 -8.030 1.00 95.31 181 THR A CA 1
ATOM 1404 C C . THR A 1 181 ? 11.451 6.153 -8.762 1.00 95.31 181 THR A C 1
ATOM 1406 O O . THR A 1 181 ? 10.690 6.240 -9.729 1.00 95.31 181 THR A O 1
ATOM 1409 N N . ASP A 1 182 ? 11.832 4.980 -8.261 1.00 97.50 182 ASP A N 1
ATOM 1410 C CA . ASP A 1 182 ? 11.479 3.700 -8.860 1.00 97.50 182 ASP A CA 1
ATOM 1411 C C . ASP A 1 182 ? 9.972 3.442 -8.804 1.00 97.50 182 ASP A C 1
ATOM 1413 O O . ASP A 1 182 ? 9.422 2.933 -9.774 1.00 97.50 182 ASP A O 1
ATOM 1417 N N . ALA A 1 183 ? 9.279 3.833 -7.729 1.00 97.12 183 ALA A N 1
ATOM 1418 C CA . ALA A 1 183 ? 7.824 3.726 -7.626 1.00 97.12 183 ALA A CA 1
ATOM 1419 C C . ALA A 1 183 ? 7.113 4.426 -8.795 1.00 97.12 183 ALA A C 1
ATOM 1421 O O . ALA A 1 183 ? 6.246 3.829 -9.439 1.00 97.12 183 ALA A O 1
ATOM 1422 N N . GLY A 1 184 ? 7.513 5.662 -9.115 1.00 95.25 184 GLY A N 1
ATOM 1423 C CA . GLY A 1 184 ? 6.957 6.405 -10.248 1.00 95.25 184 GLY A CA 1
ATOM 1424 C C . GLY A 1 184 ? 7.237 5.725 -11.592 1.00 95.25 184 GLY A C 1
ATOM 1425 O O . GLY A 1 184 ? 6.337 5.585 -12.422 1.00 95.25 184 GLY A O 1
ATOM 1426 N N . LEU A 1 185 ? 8.467 5.241 -11.789 1.00 96.69 185 LEU A N 1
ATOM 1427 C CA . LEU A 1 185 ? 8.866 4.529 -13.007 1.00 96.69 185 LEU A CA 1
ATOM 1428 C C . LEU A 1 185 ? 8.130 3.193 -13.172 1.00 96.69 185 LEU A C 1
ATOM 1430 O O . LEU A 1 185 ? 7.671 2.878 -14.271 1.00 96.69 185 LEU A O 1
ATOM 1434 N N . ILE A 1 186 ? 7.984 2.422 -12.091 1.00 97.62 186 ILE A N 1
ATOM 1435 C CA . ILE A 1 186 ? 7.252 1.152 -12.079 1.00 97.62 186 ILE A CA 1
ATOM 1436 C C . ILE A 1 186 ? 5.796 1.390 -12.460 1.00 97.62 186 ILE A C 1
ATOM 1438 O O . ILE A 1 186 ? 5.284 0.687 -13.326 1.00 97.62 186 ILE A O 1
ATOM 1442 N N . ILE A 1 187 ? 5.138 2.392 -11.874 1.00 96.31 187 ILE A N 1
ATOM 1443 C CA . ILE A 1 187 ? 3.741 2.695 -12.191 1.00 96.31 187 ILE A CA 1
ATOM 1444 C C . ILE A 1 187 ? 3.576 3.148 -13.643 1.00 96.31 187 ILE A C 1
ATOM 1446 O O . ILE A 1 187 ? 2.696 2.634 -14.333 1.00 96.31 187 ILE A O 1
ATOM 1450 N N . GLY A 1 188 ? 4.456 4.012 -14.157 1.00 95.00 188 GLY A N 1
ATOM 1451 C CA . GLY A 1 188 ? 4.419 4.418 -15.567 1.00 95.00 188 GLY A CA 1
ATOM 1452 C C . GLY A 1 188 ? 4.612 3.243 -16.537 1.00 95.00 188 GLY A C 1
ATOM 1453 O O . GLY A 1 188 ? 3.883 3.109 -17.522 1.00 95.00 188 GLY A O 1
ATOM 1454 N N . LEU A 1 189 ? 5.557 2.344 -16.245 1.00 96.62 189 LEU A N 1
ATOM 1455 C CA . LEU A 1 189 ? 5.788 1.136 -17.045 1.00 96.62 189 LEU A CA 1
ATOM 1456 C C . LEU A 1 189 ? 4.624 0.138 -16.932 1.00 96.62 189 LEU A C 1
ATOM 1458 O O . LEU A 1 189 ? 4.211 -0.432 -17.943 1.00 96.62 189 LEU A O 1
ATOM 1462 N N . ALA A 1 190 ? 4.056 -0.041 -15.736 1.00 96.19 190 ALA A N 1
ATOM 1463 C CA . ALA A 1 190 ? 2.892 -0.894 -15.512 1.00 96.19 190 ALA A CA 1
ATOM 1464 C C . ALA A 1 190 ? 1.658 -0.378 -16.264 1.00 96.19 190 ALA A C 1
ATOM 1466 O O . ALA A 1 190 ? 0.953 -1.164 -16.897 1.00 96.19 190 ALA A O 1
ATOM 1467 N N . GLN A 1 191 ? 1.447 0.941 -16.285 1.00 94.31 191 GLN A N 1
ATOM 1468 C CA . GLN A 1 191 ? 0.401 1.577 -17.083 1.00 94.31 191 GLN A CA 1
ATOM 1469 C C . GLN A 1 191 ? 0.574 1.273 -18.578 1.00 94.31 191 GLN A C 1
ATOM 1471 O O . GLN A 1 191 ? -0.391 0.916 -19.254 1.00 94.31 191 GLN A O 1
ATOM 1476 N N . GLY A 1 192 ? 1.807 1.357 -19.090 1.00 93.81 192 GLY A N 1
ATOM 1477 C CA . GLY A 1 192 ? 2.127 0.995 -20.471 1.00 93.81 192 GLY A CA 1
ATOM 1478 C C . GLY A 1 192 ? 1.828 -0.473 -20.793 1.00 93.81 192 GLY A C 1
ATOM 1479 O O . GLY A 1 192 ? 1.263 -0.766 -21.847 1.00 93.81 192 GLY A O 1
ATOM 1480 N N . LEU A 1 193 ? 2.158 -1.392 -19.880 1.00 95.06 193 LEU A N 1
ATOM 1481 C CA . LEU A 1 193 ? 1.882 -2.825 -20.042 1.00 95.06 193 LEU A CA 1
ATOM 1482 C C . LEU A 1 193 ? 0.384 -3.126 -20.062 1.00 95.06 193 LEU A C 1
ATOM 1484 O O . LEU A 1 193 ? -0.077 -3.836 -20.956 1.00 95.06 193 LEU A O 1
ATOM 1488 N N . LEU A 1 194 ? -0.373 -2.553 -19.126 1.00 93.75 194 LEU A N 1
ATOM 1489 C CA . LEU A 1 194 ? -1.827 -2.709 -19.058 1.00 93.75 194 LEU A CA 1
ATOM 1490 C C . LEU A 1 194 ? -2.517 -2.122 -20.295 1.00 93.75 194 LEU A C 1
ATOM 1492 O O . LEU A 1 194 ? -3.451 -2.717 -20.827 1.00 93.75 194 LEU A O 1
ATOM 1496 N N . TYR A 1 195 ? -2.026 -0.991 -20.809 1.00 92.12 195 TYR A N 1
ATOM 1497 C CA . TYR A 1 195 ? -2.548 -0.394 -22.038 1.00 92.12 195 TYR A CA 1
ATOM 1498 C C . TYR A 1 195 ? -2.339 -1.291 -23.269 1.00 92.12 195 TYR A C 1
ATOM 1500 O O . TYR A 1 195 ? -3.225 -1.395 -24.116 1.00 92.12 195 TYR A O 1
ATOM 1508 N N . GLN A 1 196 ? -1.186 -1.960 -23.372 1.00 91.56 196 GLN A N 1
ATOM 1509 C CA . GLN A 1 196 ? -0.898 -2.890 -24.471 1.00 91.56 196 GLN A CA 1
ATOM 1510 C C . GLN A 1 196 ? -1.639 -4.229 -24.348 1.00 91.56 196 GLN A C 1
ATOM 1512 O O . GLN A 1 196 ? -1.783 -4.936 -25.344 1.00 91.56 196 GLN A O 1
ATOM 1517 N N . ASN A 1 197 ? -2.121 -4.567 -23.150 1.00 91.19 197 ASN A N 1
ATOM 1518 C CA . ASN A 1 197 ? -2.758 -5.843 -22.830 1.00 91.19 197 ASN A CA 1
ATOM 1519 C C . ASN A 1 197 ? -4.134 -5.613 -22.172 1.00 91.19 197 ASN A C 1
ATOM 1521 O O . ASN A 1 197 ? -4.338 -5.983 -21.014 1.00 91.19 197 ASN A O 1
ATOM 1525 N N . PRO A 1 198 ? -5.090 -4.977 -22.878 1.00 89.94 198 PRO A N 1
ATOM 1526 C CA . PRO A 1 198 ? -6.354 -4.574 -22.278 1.00 89.94 198 PRO A CA 1
ATOM 1527 C C . PRO A 1 198 ? -7.162 -5.784 -21.795 1.00 89.94 198 PRO A C 1
ATOM 1529 O O . PRO A 1 198 ? -7.393 -6.733 -22.544 1.00 89.94 198 PRO A O 1
ATOM 1532 N N . GLY A 1 199 ? -7.635 -5.716 -20.549 1.00 86.75 199 GLY A N 1
ATOM 1533 C CA . GLY A 1 199 ? -8.454 -6.761 -19.929 1.00 86.75 199 GLY A CA 1
ATOM 1534 C C . GLY A 1 199 ? -7.675 -7.980 -19.427 1.00 86.75 199 GLY A C 1
ATOM 1535 O O . GLY A 1 199 ? -8.305 -8.937 -18.986 1.00 86.75 199 GLY A O 1
ATOM 1536 N N . ILE A 1 200 ? -6.341 -7.954 -19.492 1.00 91.56 200 ILE A N 1
ATOM 1537 C CA . ILE A 1 200 ? -5.474 -8.965 -18.880 1.00 91.56 200 ILE A CA 1
ATOM 1538 C C . ILE A 1 200 ? -5.041 -8.455 -17.504 1.00 91.56 200 ILE A C 1
ATOM 1540 O O . ILE A 1 200 ? -4.577 -7.320 -17.384 1.00 91.56 200 ILE A O 1
ATOM 1544 N N . ASP A 1 201 ? -5.186 -9.291 -16.475 1.00 91.25 201 ASP A N 1
ATOM 1545 C CA . ASP A 1 201 ? -4.683 -8.985 -15.137 1.00 91.25 201 ASP A CA 1
ATOM 1546 C C . ASP A 1 201 ? -3.156 -8.853 -15.167 1.00 91.25 201 ASP A C 1
ATOM 1548 O O . ASP A 1 201 ? -2.460 -9.649 -15.794 1.00 91.25 201 ASP A O 1
ATOM 1552 N N . PHE A 1 202 ? -2.608 -7.866 -14.453 1.00 92.50 202 PHE A N 1
ATOM 1553 C CA . PHE A 1 202 ? -1.170 -7.587 -14.460 1.00 92.50 202 PHE A CA 1
ATOM 1554 C C . PHE A 1 202 ? -0.334 -8.808 -14.049 1.00 92.50 202 PHE A C 1
ATOM 1556 O O . PHE A 1 202 ? 0.739 -9.034 -14.603 1.00 92.50 202 PHE A O 1
ATOM 1563 N N . GLY A 1 203 ? -0.840 -9.607 -13.104 1.00 91.19 203 GLY A N 1
ATOM 1564 C CA . GLY A 1 203 ? -0.183 -10.833 -12.643 1.00 91.19 203 GLY A CA 1
ATOM 1565 C C . GLY A 1 203 ? -0.058 -11.927 -13.707 1.00 91.19 203 GLY A C 1
ATOM 1566 O O . GLY A 1 203 ? 0.798 -12.793 -13.561 1.00 91.19 203 GLY A O 1
ATOM 1567 N N . ASP A 1 204 ? -0.853 -11.856 -14.778 1.00 93.81 204 ASP A N 1
ATOM 1568 C CA . ASP A 1 204 ? -0.833 -12.804 -15.896 1.00 93.81 204 ASP A CA 1
ATOM 1569 C C . ASP A 1 204 ? -0.018 -12.286 -17.096 1.00 93.81 204 ASP A C 1
ATOM 1571 O O . ASP A 1 204 ? 0.160 -12.990 -18.097 1.00 93.81 204 ASP A O 1
ATOM 1575 N N . ILE A 1 205 ? 0.491 -11.049 -17.029 1.00 94.38 205 ILE A N 1
ATOM 1576 C CA . ILE A 1 205 ? 1.312 -10.471 -18.094 1.00 94.38 205 ILE A CA 1
ATOM 1577 C C . ILE A 1 205 ? 2.726 -11.053 -18.017 1.00 94.38 205 ILE A C 1
ATOM 1579 O O . ILE A 1 205 ? 3.546 -10.666 -17.187 1.00 94.38 205 ILE A O 1
ATOM 1583 N N . HIS A 1 206 ? 3.033 -11.930 -18.971 1.00 94.88 206 HIS A N 1
ATOM 1584 C CA . HIS A 1 206 ? 4.367 -12.488 -19.190 1.00 94.88 206 HIS A CA 1
ATOM 1585 C C . HIS A 1 206 ? 4.765 -12.305 -20.654 1.00 94.88 206 HIS A C 1
ATOM 1587 O O . HIS A 1 206 ? 4.458 -13.137 -21.514 1.00 94.88 206 HIS A O 1
ATOM 1593 N N . LEU A 1 207 ? 5.424 -11.187 -20.972 1.00 95.44 207 LEU A N 1
ATOM 1594 C CA . LEU A 1 207 ? 5.756 -10.875 -22.360 1.00 95.44 207 LEU A CA 1
ATOM 1595 C C . LEU A 1 207 ? 6.921 -11.742 -22.858 1.00 95.44 207 LEU A C 1
ATOM 1597 O O . LEU A 1 207 ? 8.015 -11.687 -22.288 1.00 95.44 207 LEU A O 1
ATOM 1601 N N . PRO A 1 208 ? 6.766 -12.482 -23.973 1.00 94.75 208 PRO A N 1
ATOM 1602 C CA . PRO A 1 208 ? 7.873 -13.221 -24.567 1.00 94.75 208 PRO A CA 1
ATOM 1603 C C . PRO A 1 208 ? 8.966 -12.259 -25.047 1.00 94.75 208 PRO A C 1
ATOM 1605 O O . PRO A 1 208 ? 8.767 -11.046 -25.136 1.00 94.75 208 PRO A O 1
ATOM 1608 N N . ALA A 1 209 ? 10.141 -12.793 -25.379 1.00 94.75 209 ALA A N 1
ATOM 1609 C CA . ALA A 1 209 ? 11.319 -11.959 -25.612 1.00 94.75 209 ALA A CA 1
ATOM 1610 C C . ALA A 1 209 ? 11.179 -10.938 -26.758 1.00 94.75 209 ALA A C 1
ATOM 1612 O O . ALA A 1 209 ? 11.703 -9.825 -26.667 1.00 94.75 209 ALA A O 1
ATOM 1613 N N . THR A 1 210 ? 10.439 -11.286 -27.812 1.00 93.56 210 THR A N 1
ATOM 1614 C CA . THR A 1 210 ? 10.147 -10.380 -28.932 1.00 93.56 210 THR A CA 1
ATOM 1615 C C . THR A 1 210 ? 9.250 -9.224 -28.491 1.00 93.56 210 THR A C 1
ATOM 1617 O O . THR A 1 210 ? 9.630 -8.068 -28.652 1.00 93.56 210 THR A O 1
ATOM 1620 N N . SER A 1 211 ? 8.122 -9.524 -27.842 1.00 95.19 211 SER A N 1
ATOM 1621 C CA . SER A 1 211 ? 7.175 -8.518 -27.339 1.00 95.19 211 SER A CA 1
ATOM 1622 C C . SER A 1 211 ? 7.780 -7.653 -26.234 1.00 95.19 211 SER A C 1
ATOM 1624 O O . SER A 1 211 ? 7.554 -6.450 -26.196 1.00 95.19 211 SER A O 1
ATOM 1626 N N . SER A 1 212 ? 8.622 -8.232 -25.377 1.00 96.62 212 SER A N 1
ATOM 1627 C CA . SER A 1 212 ? 9.400 -7.480 -24.389 1.00 96.62 212 SER A CA 1
ATOM 1628 C C . SER A 1 212 ? 10.345 -6.479 -25.055 1.00 96.62 212 SER A C 1
ATOM 1630 O O . SER A 1 212 ? 10.442 -5.337 -24.618 1.00 96.62 212 SER A O 1
ATOM 1632 N N . THR A 1 213 ? 11.031 -6.878 -26.130 1.00 96.06 213 THR A N 1
ATOM 1633 C CA . THR A 1 213 ? 11.933 -5.987 -26.875 1.00 96.06 213 THR A CA 1
ATOM 1634 C C . THR A 1 213 ? 11.167 -4.833 -27.522 1.00 96.06 213 THR A C 1
ATOM 1636 O O . THR A 1 213 ? 11.618 -3.689 -27.457 1.00 96.06 213 THR A O 1
ATOM 1639 N N . GLU A 1 214 ? 9.994 -5.109 -28.095 1.00 95.62 214 GLU A N 1
ATOM 1640 C CA . GLU A 1 214 ? 9.101 -4.084 -28.647 1.00 95.62 214 GLU A CA 1
ATOM 1641 C C . GLU A 1 214 ? 8.619 -3.115 -27.560 1.00 95.62 214 GLU A C 1
ATOM 1643 O O . GLU A 1 214 ? 8.768 -1.901 -27.717 1.00 95.62 214 GLU A O 1
ATOM 1648 N N . PHE A 1 215 ? 8.138 -3.634 -26.425 1.00 96.94 215 PHE A N 1
ATOM 1649 C CA . PHE A 1 215 ? 7.726 -2.826 -25.276 1.00 96.94 215 PHE A CA 1
ATOM 1650 C C . PHE A 1 215 ? 8.857 -1.916 -24.781 1.00 96.94 215 PHE A C 1
ATOM 1652 O O . PHE A 1 215 ? 8.660 -0.710 -24.645 1.00 96.94 215 PHE A O 1
ATOM 1659 N N . ILE A 1 216 ? 10.062 -2.460 -24.584 1.00 96.88 216 ILE A N 1
ATOM 1660 C CA . ILE A 1 216 ? 11.237 -1.697 -24.136 1.00 96.88 216 ILE A CA 1
ATOM 1661 C C . ILE A 1 216 ? 11.602 -0.606 -25.147 1.00 96.88 216 ILE A C 1
ATOM 1663 O O . ILE A 1 216 ? 11.939 0.510 -24.753 1.00 96.88 216 ILE A O 1
ATOM 1667 N N . SER A 1 217 ? 11.523 -0.900 -26.448 1.00 95.31 217 SER A N 1
ATOM 1668 C CA . SER A 1 217 ? 11.789 0.092 -27.493 1.00 95.31 217 SER A CA 1
ATOM 1669 C C . SER A 1 217 ? 10.789 1.248 -27.450 1.00 95.31 217 SER A C 1
ATOM 1671 O O . SER A 1 217 ? 11.188 2.401 -27.615 1.00 95.31 217 SER A O 1
ATOM 1673 N N . VAL A 1 218 ? 9.504 0.957 -27.221 1.00 95.31 218 VAL A N 1
ATOM 1674 C CA . VAL A 1 218 ? 8.460 1.981 -27.071 1.00 95.31 218 VAL A CA 1
ATOM 1675 C C . VAL A 1 218 ? 8.683 2.788 -25.795 1.00 95.31 218 VAL A C 1
ATOM 1677 O O . VAL A 1 218 ? 8.708 4.014 -25.860 1.00 95.31 218 VAL A O 1
ATOM 1680 N N . ALA A 1 219 ? 8.927 2.124 -24.662 1.00 95.44 219 ALA A N 1
ATOM 1681 C CA . ALA A 1 219 ? 9.198 2.782 -23.386 1.00 95.44 219 ALA A CA 1
ATOM 1682 C C . ALA A 1 219 ? 10.388 3.747 -23.488 1.00 95.44 219 ALA A C 1
ATOM 1684 O O . ALA A 1 219 ? 10.309 4.880 -23.014 1.00 95.44 219 ALA A O 1
ATOM 1685 N N . ARG A 1 220 ? 11.462 3.336 -24.176 1.00 95.19 220 ARG A N 1
ATOM 1686 C CA . ARG A 1 220 ? 12.618 4.194 -24.449 1.00 95.19 220 ARG A CA 1
ATOM 1687 C C . ARG A 1 220 ? 12.242 5.425 -25.258 1.00 95.19 220 ARG A C 1
ATOM 1689 O O . ARG A 1 220 ? 12.532 6.536 -24.832 1.00 95.19 220 ARG A O 1
ATOM 1696 N N . ALA A 1 221 ? 11.583 5.235 -26.399 1.00 94.25 221 ALA A N 1
ATOM 1697 C CA . ALA A 1 221 ? 11.189 6.343 -27.262 1.00 94.25 221 ALA A CA 1
ATOM 1698 C C . ALA A 1 221 ? 10.271 7.336 -26.528 1.00 94.25 221 ALA A C 1
ATOM 1700 O O . ALA A 1 221 ? 10.446 8.547 -26.655 1.00 94.25 221 ALA A O 1
ATOM 1701 N N . SER A 1 222 ? 9.333 6.838 -25.717 1.00 93.38 222 SER A N 1
ATOM 1702 C CA . SER A 1 222 ? 8.457 7.670 -24.889 1.00 93.38 222 SER A CA 1
ATOM 1703 C C . SER A 1 222 ? 9.228 8.446 -23.820 1.00 93.38 222 SER A C 1
ATOM 1705 O O . SER A 1 222 ? 8.996 9.644 -23.675 1.00 93.38 222 SER A O 1
ATOM 1707 N N . ALA A 1 223 ? 10.165 7.807 -23.114 1.00 93.12 223 ALA A N 1
ATOM 1708 C CA . ALA A 1 223 ? 10.993 8.467 -22.105 1.00 93.12 223 ALA A CA 1
ATOM 1709 C C . ALA A 1 223 ? 11.890 9.558 -22.720 1.00 93.12 223 ALA A C 1
ATOM 1711 O O . ALA A 1 223 ? 11.964 10.670 -22.198 1.00 93.12 223 ALA A O 1
ATOM 1712 N N . GLU A 1 224 ? 12.529 9.272 -23.859 1.00 93.94 224 GLU A N 1
ATOM 1713 C CA . GLU A 1 224 ? 13.349 10.244 -24.594 1.00 93.94 224 GLU A CA 1
ATOM 1714 C C . GLU A 1 224 ? 12.499 11.434 -25.074 1.00 93.94 224 GLU A C 1
ATOM 1716 O O . GLU A 1 224 ? 12.889 12.592 -24.911 1.00 93.94 224 GLU A O 1
ATOM 1721 N N . TRP A 1 225 ? 11.303 11.169 -25.609 1.00 93.56 225 TRP A N 1
ATOM 1722 C CA . TRP A 1 225 ? 10.391 12.214 -26.074 1.00 93.56 225 TRP A CA 1
ATOM 1723 C C . TRP A 1 225 ? 9.877 13.106 -24.937 1.00 93.56 225 TRP A C 1
ATOM 1725 O O . TRP A 1 225 ? 9.856 14.326 -25.095 1.00 93.56 225 TRP A O 1
ATOM 1735 N N . GLN A 1 226 ? 9.514 12.532 -23.785 1.00 92.50 226 GLN A N 1
ATOM 1736 C CA . GLN A 1 226 ? 9.078 13.298 -22.610 1.00 92.50 226 GLN A CA 1
ATOM 1737 C C . GLN A 1 226 ? 10.184 14.224 -22.092 1.00 92.50 226 GLN A C 1
ATOM 1739 O O . GLN A 1 226 ? 9.936 15.406 -21.853 1.00 92.50 226 GLN A O 1
ATOM 1744 N N . MET A 1 227 ? 11.414 13.716 -21.985 1.00 94.31 227 MET A N 1
ATOM 1745 C CA . MET A 1 227 ? 12.570 14.504 -21.552 1.00 94.31 227 MET A CA 1
ATOM 1746 C C . MET A 1 227 ? 12.865 15.657 -22.520 1.00 94.31 227 MET A C 1
ATOM 1748 O O . MET A 1 227 ? 13.025 16.803 -22.100 1.00 94.31 227 MET A O 1
ATOM 1752 N N . HIS A 1 228 ? 12.871 15.390 -23.828 1.00 93.19 228 HIS A N 1
ATOM 1753 C CA . HIS A 1 228 ? 13.054 16.442 -24.828 1.00 93.19 228 HIS A CA 1
ATOM 1754 C C . HIS A 1 228 ? 11.916 17.466 -24.824 1.00 93.19 228 HIS A C 1
ATOM 1756 O O . HIS A 1 228 ? 12.175 18.664 -24.931 1.00 93.19 228 HIS A O 1
ATOM 1762 N N . GLY A 1 229 ? 10.669 17.021 -24.654 1.00 93.25 229 GLY A N 1
ATOM 1763 C CA . GLY A 1 229 ? 9.509 17.902 -24.516 1.00 93.25 229 GLY A CA 1
ATOM 1764 C C . GLY A 1 229 ? 9.595 18.824 -23.296 1.00 93.25 229 GLY A C 1
ATOM 1765 O O . GLY A 1 229 ? 9.103 19.949 -23.348 1.00 93.25 229 GLY A O 1
ATOM 1766 N N . ALA A 1 230 ? 10.273 18.384 -22.234 1.00 94.19 230 ALA A N 1
ATOM 1767 C CA . ALA A 1 230 ? 10.553 19.175 -21.038 1.00 94.19 230 ALA A CA 1
ATOM 1768 C C . ALA A 1 230 ? 11.817 20.058 -21.146 1.00 94.19 230 ALA A C 1
ATOM 1770 O O . ALA A 1 230 ? 12.132 20.789 -20.211 1.00 94.19 230 ALA A O 1
ATOM 1771 N N . GLY A 1 231 ? 12.523 20.037 -22.284 1.00 95.19 231 GLY A N 1
ATOM 1772 C CA . GLY A 1 231 ? 13.687 20.890 -22.543 1.00 95.19 231 GLY A CA 1
ATOM 1773 C C . GLY A 1 231 ? 15.031 20.324 -22.076 1.00 95.19 231 GLY A C 1
ATOM 1774 O O . GLY A 1 231 ? 16.016 21.060 -22.065 1.00 95.19 231 GLY A O 1
ATOM 1775 N N . PHE A 1 232 ? 15.094 19.039 -21.717 1.00 95.19 232 PHE A N 1
ATOM 1776 C CA . PHE A 1 232 ? 16.339 18.384 -21.317 1.00 95.19 232 PHE A CA 1
ATOM 1777 C C . PHE A 1 232 ? 17.233 18.031 -22.511 1.00 95.19 232 PHE A C 1
ATOM 1779 O O . PHE A 1 232 ? 16.766 17.740 -23.624 1.00 95.19 232 PHE A O 1
ATOM 1786 N N . PHE A 1 233 ? 18.544 18.035 -22.267 1.00 90.69 233 PHE A N 1
ATOM 1787 C CA . PHE A 1 233 ? 19.550 17.770 -23.288 1.00 90.69 233 PHE A CA 1
ATOM 1788 C C . PHE A 1 233 ? 19.930 16.288 -23.330 1.00 90.69 233 PHE A C 1
ATOM 1790 O O . PHE A 1 233 ? 19.530 15.476 -22.501 1.00 90.69 233 PHE A O 1
ATOM 1797 N N . ARG A 1 234 ? 20.709 15.909 -24.348 1.00 87.88 234 ARG A N 1
ATOM 1798 C CA . ARG A 1 234 ? 21.026 14.506 -24.653 1.00 87.88 234 ARG A CA 1
ATOM 1799 C C . ARG A 1 234 ? 21.657 13.742 -23.481 1.00 87.88 234 ARG A C 1
ATOM 1801 O O . ARG A 1 234 ? 21.407 12.548 -23.352 1.00 87.88 234 ARG A O 1
ATOM 1808 N N . GLU A 1 235 ? 22.471 14.406 -22.666 1.00 90.25 235 GLU A N 1
ATOM 1809 C CA . GLU A 1 235 ? 23.120 13.791 -21.501 1.00 90.25 235 GLU A CA 1
ATOM 1810 C C . GLU A 1 235 ? 22.099 13.451 -20.409 1.00 90.25 235 GLU A C 1
ATOM 1812 O O . GLU A 1 235 ? 22.074 12.316 -19.940 1.00 90.25 235 GLU A O 1
ATOM 1817 N N . ASP A 1 236 ? 21.183 14.372 -20.105 1.00 91.44 236 ASP A N 1
ATOM 1818 C CA . ASP A 1 236 ? 20.092 14.152 -19.148 1.00 91.44 236 ASP A CA 1
ATOM 1819 C C . ASP A 1 236 ? 19.153 13.032 -19.612 1.00 91.44 236 ASP A C 1
ATOM 1821 O O . ASP A 1 236 ? 18.707 12.205 -18.823 1.00 91.44 236 ASP A O 1
ATOM 1825 N N . VAL A 1 237 ? 18.871 12.973 -20.917 1.00 91.44 237 VAL A N 1
ATOM 1826 C CA . VAL A 1 237 ? 18.050 11.918 -21.528 1.00 91.44 237 VAL A CA 1
ATOM 1827 C C . VAL A 1 237 ? 18.711 10.547 -21.369 1.00 91.44 237 VAL A C 1
ATOM 1829 O O . VAL A 1 237 ? 18.043 9.571 -21.019 1.00 91.44 237 VAL A O 1
ATOM 1832 N N . ALA A 1 238 ? 20.022 10.465 -21.612 1.00 90.12 238 ALA A N 1
ATOM 1833 C CA . ALA A 1 238 ? 20.781 9.232 -21.436 1.00 90.12 238 ALA A CA 1
ATOM 1834 C C . ALA A 1 238 ? 20.833 8.810 -19.961 1.00 90.12 238 ALA A C 1
ATOM 1836 O O . ALA A 1 238 ? 20.714 7.621 -19.667 1.00 90.12 238 ALA A O 1
ATOM 1837 N N . GLU A 1 239 ? 20.967 9.770 -19.044 1.00 91.56 239 GLU A N 1
ATOM 1838 C CA . GLU A 1 239 ? 20.931 9.519 -17.605 1.00 91.56 239 GLU A CA 1
ATOM 1839 C C . GLU A 1 239 ? 19.550 9.028 -17.153 1.00 91.56 239 GLU A C 1
ATOM 1841 O O . GLU A 1 239 ? 19.454 7.999 -16.489 1.00 91.56 239 GLU A O 1
ATOM 1846 N N . ASN A 1 240 ? 18.468 9.665 -17.610 1.00 92.50 240 ASN A N 1
ATOM 1847 C CA . ASN A 1 240 ? 17.100 9.212 -17.359 1.00 92.50 240 ASN A CA 1
ATOM 1848 C C . ASN A 1 240 ? 16.880 7.767 -17.830 1.00 92.50 240 ASN A C 1
ATOM 1850 O O . ASN A 1 240 ? 16.304 6.951 -17.110 1.00 92.50 240 ASN A O 1
ATOM 1854 N N . TRP A 1 241 ? 17.398 7.408 -19.010 1.00 94.56 241 TRP A N 1
ATOM 1855 C CA . TRP A 1 241 ? 1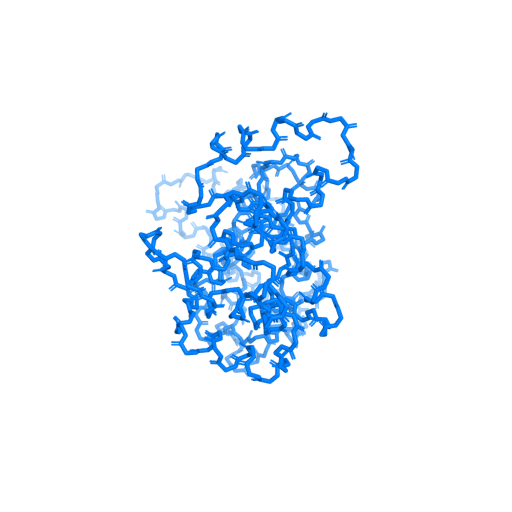7.288 6.037 -19.505 1.00 94.56 241 TRP A CA 1
ATOM 1856 C C . TRP A 1 241 ? 17.991 5.014 -18.606 1.00 94.56 241 TRP A C 1
ATOM 1858 O O . TRP A 1 241 ? 17.518 3.883 -18.524 1.00 94.56 241 TRP A O 1
ATOM 1868 N N . LYS A 1 242 ? 19.062 5.382 -17.887 1.00 93.94 242 LYS A N 1
ATOM 1869 C CA . LYS A 1 242 ? 19.700 4.476 -16.915 1.00 93.94 242 LYS A CA 1
ATOM 1870 C C . LYS A 1 242 ? 18.764 4.137 -15.760 1.00 93.94 242 LYS A C 1
ATOM 1872 O O . LYS A 1 242 ? 18.727 2.979 -15.349 1.00 93.94 242 LYS A O 1
ATOM 1877 N N . TYR A 1 243 ? 17.991 5.101 -15.261 1.00 93.81 243 TYR A N 1
ATOM 1878 C CA . TYR A 1 243 ? 16.994 4.842 -14.218 1.00 93.81 243 TYR A CA 1
ATOM 1879 C C . TYR A 1 243 ? 15.884 3.925 -14.739 1.00 93.81 243 TYR A C 1
ATOM 1881 O O . TYR A 1 243 ? 15.610 2.879 -14.149 1.00 93.81 243 TYR A O 1
ATOM 1889 N N . VAL A 1 244 ? 15.317 4.248 -15.907 1.00 96.12 244 VAL A N 1
ATOM 1890 C CA . VAL A 1 244 ? 14.259 3.435 -16.532 1.00 96.12 244 VAL A CA 1
ATOM 1891 C C . VAL A 1 244 ? 14.744 2.009 -16.815 1.00 96.12 244 VAL A C 1
ATOM 1893 O O . VAL A 1 244 ? 14.053 1.041 -16.492 1.00 96.12 244 VAL A O 1
ATOM 1896 N N . SER A 1 245 ? 15.939 1.846 -17.389 1.00 96.44 245 SER A N 1
ATOM 1897 C CA . SER A 1 245 ? 16.483 0.527 -17.718 1.00 96.44 245 SER A CA 1
ATOM 1898 C C . SER A 1 245 ? 16.812 -0.293 -16.471 1.00 96.44 245 SER A C 1
ATOM 1900 O O . SER A 1 245 ? 16.587 -1.505 -16.467 1.00 96.44 245 SER A O 1
ATOM 1902 N N . THR A 1 246 ? 17.269 0.359 -15.399 1.00 95.56 246 THR A N 1
ATOM 1903 C CA . THR A 1 246 ? 17.507 -0.274 -14.096 1.00 95.56 246 THR A CA 1
ATOM 1904 C C . THR A 1 246 ? 16.210 -0.827 -13.514 1.00 95.56 246 THR A C 1
ATOM 1906 O O . THR A 1 246 ? 16.179 -1.994 -13.127 1.00 95.56 246 THR A O 1
ATOM 1909 N N . VAL A 1 247 ? 15.119 -0.055 -13.538 1.00 97.25 247 VAL A N 1
ATOM 1910 C CA . VAL A 1 247 ? 13.795 -0.522 -13.094 1.00 97.25 247 VAL A CA 1
ATOM 1911 C C . VAL A 1 247 ? 13.290 -1.680 -13.958 1.00 97.25 247 VAL A C 1
ATOM 1913 O O . VAL A 1 247 ? 12.823 -2.690 -13.431 1.00 97.25 247 VAL A O 1
ATOM 1916 N N . ILE A 1 248 ? 13.432 -1.600 -15.286 1.00 97.75 248 ILE A N 1
ATOM 1917 C CA . ILE A 1 248 ? 13.059 -2.703 -16.188 1.00 97.75 248 ILE A CA 1
ATOM 1918 C C . ILE A 1 248 ? 13.798 -3.993 -15.807 1.00 97.75 248 ILE A C 1
ATOM 1920 O O . ILE A 1 248 ? 13.179 -5.053 -15.717 1.00 97.75 248 ILE A O 1
ATOM 1924 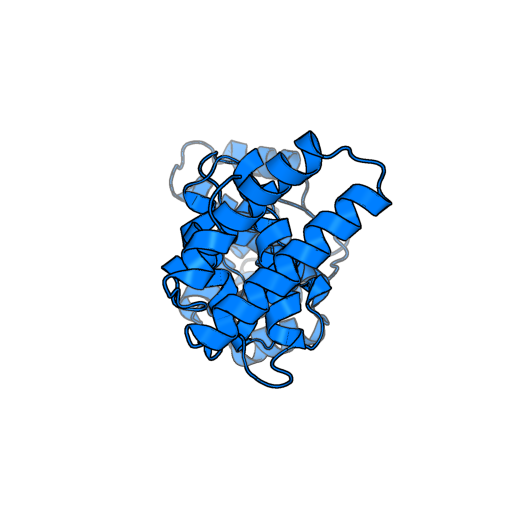N N . LEU A 1 249 ? 15.106 -3.917 -15.560 1.00 96.62 249 LEU A N 1
ATOM 1925 C CA . LEU A 1 249 ? 15.918 -5.080 -15.204 1.00 96.62 249 LEU A CA 1
ATOM 1926 C C . LEU A 1 249 ? 15.580 -5.624 -13.813 1.00 96.62 249 LEU A C 1
ATOM 1928 O O . LEU A 1 249 ? 15.334 -6.822 -13.661 1.00 96.62 249 LEU A O 1
ATOM 1932 N N . ASN A 1 250 ? 15.573 -4.755 -12.807 1.00 96.44 250 ASN A N 1
ATOM 1933 C CA . ASN A 1 250 ? 15.535 -5.165 -11.407 1.00 96.44 250 ASN A CA 1
ATOM 1934 C C . ASN A 1 250 ? 14.118 -5.423 -10.893 1.00 96.44 250 ASN A C 1
ATOM 1936 O O . ASN A 1 250 ? 13.962 -6.144 -9.911 1.00 96.44 250 ASN A O 1
ATOM 1940 N N . PHE A 1 251 ? 13.096 -4.876 -11.554 1.00 97.44 251 PHE A N 1
ATOM 1941 C CA . PHE A 1 251 ? 11.700 -5.117 -11.211 1.00 97.44 251 PHE A CA 1
ATOM 1942 C C . PHE A 1 251 ? 11.023 -6.029 -12.236 1.00 97.44 251 PHE A C 1
ATOM 1944 O O . PHE A 1 251 ? 10.639 -7.149 -11.911 1.00 97.44 251 PHE A O 1
ATOM 1951 N N . PHE A 1 252 ? 10.896 -5.603 -13.492 1.00 97.81 252 PHE A N 1
ATOM 1952 C CA . PHE A 1 252 ? 10.054 -6.316 -14.461 1.00 97.81 252 PHE A CA 1
ATOM 1953 C C . PHE A 1 252 ? 10.676 -7.622 -14.970 1.00 97.81 252 PHE A C 1
ATOM 1955 O O . PHE A 1 252 ? 9.987 -8.635 -15.076 1.00 97.81 252 PHE A O 1
ATOM 1962 N N . VAL A 1 253 ? 11.978 -7.631 -15.265 1.00 96.81 253 VAL A N 1
ATOM 1963 C CA . VAL A 1 253 ? 12.680 -8.848 -15.704 1.00 96.81 253 VAL A CA 1
ATOM 1964 C C . VAL A 1 253 ? 12.923 -9.789 -14.527 1.00 96.81 253 VAL A C 1
ATOM 1966 O O . VAL A 1 253 ? 12.689 -10.989 -14.652 1.00 96.81 253 VAL A O 1
ATOM 1969 N N . ALA A 1 254 ? 13.339 -9.260 -13.371 1.00 95.94 254 ALA A N 1
ATOM 1970 C CA . ALA A 1 254 ? 13.548 -10.058 -12.160 1.00 95.94 254 ALA A CA 1
ATOM 1971 C C . ALA A 1 254 ? 12.279 -10.804 -11.709 1.00 95.94 254 ALA A C 1
ATOM 1973 O O . ALA A 1 254 ? 12.373 -11.933 -11.229 1.00 95.94 254 ALA A O 1
ATOM 1974 N N . ASN A 1 255 ? 11.102 -10.206 -11.919 1.00 95.19 255 ASN A N 1
ATOM 1975 C CA . ASN A 1 255 ? 9.808 -10.807 -11.589 1.00 95.19 255 ASN A CA 1
ATOM 1976 C C . ASN A 1 255 ? 9.131 -11.516 -12.777 1.00 95.19 255 ASN A C 1
ATOM 1978 O O . ASN A 1 255 ? 7.948 -11.831 -12.702 1.00 95.19 255 ASN A O 1
ATOM 1982 N N . ASN A 1 256 ? 9.862 -11.802 -13.864 1.00 94.56 256 ASN A N 1
ATOM 1983 C CA . ASN A 1 256 ? 9.368 -12.521 -15.050 1.00 94.56 256 ASN A CA 1
ATOM 1984 C C . ASN A 1 256 ? 8.150 -11.883 -15.748 1.00 94.56 256 ASN A C 1
ATOM 1986 O O . ASN A 1 256 ? 7.424 -12.570 -16.464 1.00 94.56 256 ASN A O 1
ATOM 1990 N N . VAL A 1 257 ? 7.928 -10.579 -15.580 1.00 96.12 257 VAL A N 1
ATOM 1991 C CA . VAL A 1 257 ? 6.930 -9.834 -16.367 1.00 96.12 257 VAL A CA 1
ATOM 1992 C C . VAL A 1 257 ? 7.447 -9.631 -17.795 1.00 96.12 257 VAL A C 1
ATOM 1994 O O . VAL A 1 257 ? 6.698 -9.723 -18.767 1.00 96.12 257 VAL A O 1
ATOM 1997 N N . LEU A 1 258 ? 8.759 -9.401 -17.927 1.00 97.06 258 LEU A N 1
ATOM 1998 C CA . LEU A 1 258 ? 9.460 -9.246 -19.201 1.00 97.06 258 LEU A CA 1
ATOM 1999 C C . LEU A 1 258 ? 10.571 -10.288 -19.354 1.00 97.06 258 LEU A C 1
ATOM 2001 O O . LEU A 1 258 ? 11.318 -10.572 -18.417 1.00 97.06 258 LEU A O 1
ATOM 2005 N N . HIS A 1 259 ? 10.754 -10.787 -20.573 1.00 96.06 259 HIS A N 1
ATOM 2006 C CA . HIS A 1 259 ? 11.836 -11.700 -20.930 1.00 96.06 259 HIS A CA 1
ATOM 2007 C C . HIS A 1 259 ? 12.779 -11.052 -21.944 1.00 96.06 259 HIS A C 1
ATOM 2009 O O . HIS A 1 259 ? 12.348 -10.394 -22.881 1.00 96.06 259 HIS A O 1
ATOM 2015 N N . LEU A 1 260 ? 14.092 -11.239 -21.796 1.00 94.31 260 LEU A N 1
ATOM 2016 C CA . LEU A 1 260 ? 15.070 -10.575 -22.663 1.00 94.31 260 LEU A CA 1
ATOM 2017 C C . LEU A 1 260 ? 15.796 -11.553 -23.582 1.00 94.31 260 LEU A C 1
ATOM 2019 O O . LEU A 1 260 ? 16.435 -12.499 -23.117 1.00 94.31 260 LEU A O 1
ATOM 2023 N N . ASP A 1 261 ? 15.813 -11.237 -24.875 1.00 90.94 261 ASP A N 1
ATOM 2024 C CA . ASP A 1 261 ? 16.774 -11.790 -25.825 1.00 90.94 261 ASP A CA 1
ATOM 2025 C C . ASP A 1 261 ? 18.017 -10.881 -25.950 1.00 90.94 261 ASP A C 1
ATOM 2027 O O . ASP A 1 261 ? 18.260 -9.962 -25.158 1.00 90.94 261 ASP A O 1
ATOM 2031 N N . LYS A 1 262 ? 18.851 -11.144 -26.959 1.00 92.38 262 LYS A N 1
ATOM 2032 C CA . LYS A 1 262 ? 20.043 -10.336 -27.237 1.00 92.38 262 LYS A CA 1
ATOM 2033 C C . LYS A 1 262 ? 19.703 -8.897 -27.650 1.00 92.38 262 LYS A C 1
ATOM 2035 O O . LYS A 1 262 ? 20.504 -8.004 -27.376 1.00 92.38 262 LYS A O 1
ATOM 2040 N N . ALA A 1 263 ? 18.582 -8.670 -28.333 1.00 90.38 263 ALA A N 1
ATOM 2041 C CA . ALA A 1 263 ? 18.166 -7.347 -28.784 1.00 90.38 263 ALA A CA 1
ATOM 2042 C C . ALA A 1 263 ? 17.637 -6.516 -27.608 1.00 90.38 263 ALA A C 1
ATOM 2044 O O . ALA A 1 263 ? 18.131 -5.410 -27.393 1.00 90.38 263 ALA A O 1
ATOM 2045 N N . GLY A 1 264 ? 16.759 -7.083 -26.776 1.00 90.50 264 GLY A N 1
ATOM 2046 C CA . GLY A 1 264 ? 16.267 -6.436 -25.558 1.00 90.50 264 GLY A CA 1
ATOM 2047 C C . GLY A 1 264 ? 17.398 -6.027 -24.609 1.00 90.50 264 GLY A C 1
ATOM 2048 O O . GLY A 1 264 ? 17.448 -4.889 -24.149 1.00 90.50 264 GLY A O 1
ATOM 2049 N N . ARG A 1 265 ? 18.399 -6.899 -24.399 1.00 92.31 265 ARG A N 1
ATOM 2050 C CA . ARG A 1 265 ? 19.586 -6.563 -23.583 1.00 92.31 265 ARG A CA 1
ATOM 2051 C C . ARG A 1 265 ? 20.386 -5.380 -24.130 1.00 92.31 265 ARG A C 1
ATOM 2053 O O . ARG A 1 265 ? 20.945 -4.620 -23.349 1.00 92.31 265 ARG A O 1
ATOM 2060 N N . ARG A 1 266 ? 20.459 -5.219 -25.456 1.00 92.38 266 ARG A N 1
ATOM 2061 C CA . ARG A 1 266 ? 21.150 -4.079 -26.081 1.00 92.38 266 ARG A CA 1
ATOM 2062 C C . ARG A 1 266 ? 20.392 -2.773 -25.883 1.00 92.38 266 ARG A C 1
ATOM 2064 O O . ARG A 1 266 ? 21.035 -1.749 -25.710 1.00 92.38 266 ARG A O 1
ATOM 2071 N N . LEU A 1 267 ? 19.059 -2.805 -25.888 1.00 91.31 267 LEU A N 1
ATOM 2072 C CA . LEU A 1 267 ? 18.244 -1.608 -25.660 1.00 91.31 267 LEU A CA 1
ATOM 2073 C C . LEU A 1 267 ? 18.411 -1.050 -24.243 1.00 91.31 267 LEU A C 1
ATOM 2075 O O . LEU A 1 267 ? 18.359 0.166 -24.065 1.00 91.31 267 LEU A O 1
ATOM 2079 N N . LEU A 1 268 ? 18.633 -1.928 -23.262 1.00 91.38 268 LEU A N 1
ATOM 2080 C CA . LEU A 1 268 ? 18.798 -1.574 -21.849 1.00 91.38 268 LEU A CA 1
ATOM 2081 C C . LEU A 1 268 ? 20.231 -1.169 -21.477 1.00 91.38 268 LEU A C 1
ATOM 2083 O O . LEU A 1 268 ? 20.446 -0.636 -20.390 1.00 91.38 268 LEU A O 1
ATOM 2087 N N . ALA A 1 269 ? 21.209 -1.412 -22.354 1.00 83.25 269 ALA A N 1
ATOM 2088 C CA . ALA A 1 269 ? 22.585 -1.011 -22.104 1.00 83.25 269 ALA A CA 1
ATOM 2089 C C . ALA A 1 269 ? 22.709 0.527 -22.118 1.00 83.25 269 ALA A C 1
ATOM 2091 O O . ALA A 1 269 ? 22.134 1.173 -23.002 1.00 83.25 269 ALA A O 1
ATOM 2092 N N . PRO A 1 270 ? 23.455 1.125 -21.171 1.00 65.81 270 PRO A N 1
ATOM 2093 C CA . PRO A 1 270 ? 23.801 2.538 -21.249 1.00 65.81 270 PRO A CA 1
ATOM 2094 C C . PRO A 1 270 ? 24.670 2.768 -22.494 1.00 65.81 270 PRO A C 1
ATOM 2096 O O . PRO A 1 270 ? 25.659 2.059 -22.693 1.00 65.81 270 PRO A O 1
ATOM 2099 N N . ASN A 1 271 ? 24.259 3.715 -23.341 1.00 57.84 271 ASN A N 1
ATOM 2100 C CA . ASN A 1 271 ? 25.016 4.146 -24.522 1.00 57.84 271 ASN A CA 1
ATOM 2101 C C . ASN A 1 271 ? 26.073 5.186 -24.158 1.00 57.84 271 ASN A C 1
ATOM 2103 O O . ASN A 1 271 ? 25.781 6.020 -23.272 1.00 57.84 271 ASN A O 1
#

Organism: NCBI:txid1042209

Secondary structure (DSSP, 8-state):
---HHHHHHH--SSS-HHHHHHHHGGGTT-THHHHHHHHHHHHHHHHHHHHT--TT---HHHHHHHHHHHHHHH---HHHHHHHHHHHHHHHHHTTSS-HHHHHHHHHS-HHHHHHHHHTT---HHHHHHHHTEE--SSTT-PEE--GGGGGGG--HHHHHHHHHHHHHHHTTS-HHHHHHHHHHHHHHHHHHHHHSTT--GGG--B-HHHHHHHHHHHHHHHHHHHHHTT--HHHHHHHHHHHHHHIIIIIITTTSB---HHHHHHHS--

pLDDT: mean 91.79, std 7.24, range [56.53, 97.81]

Sequence (271 aa):
MVTLGQIQLRGFCTLNPDSVKEFLKPHAGRGKQEDQWHETLELYDAFLTVTGFDPTTPCLDDFIALRGFMNAEMEYSEDATKDIASQLCDIFIRANVLSETEASLVLSEAQLQCNKKYLAREPSKTQLLVYQSLFSTKEPGCPAYVDFASLGSALSDSSLQFLSNLLSNYLASLTCEQATTDAGLIIGLAQGLLYQNPGIDFGDIHLPATSSTEFISVARASAEWQMHGAGFFREDVAENWKYVSTVILNFFVANNVLHLDKAGRRLLAPN

Radius of gyration: 22.89 Å; chains: 1; bounding box: 48×35×62 Å

=== Feature glossary ===
The features interleaved in this record are:

— What the protein is —

Sequence gives the chain of amino acids in standard one-letter code (A=alanine, C=cysteine, …, Y=tyrosine), read N→C. It is the only feature that is directly encoded by the gene; all structural features are derived from the folded form of this sequence.

Database cross-references. InterPro integrates a dozen domain/family signature databases into unified entries with residue-range hits. GO terms attach function/process/location labels with evidence codes. CATH codes position the fold in a four-level structural taxonomy. Organism is the NCBI-taxonomy species name.

— Where its atoms are —

Atomic coordinates in PDBx/mmCIF format — the same representation the Protein Data Bank distributes. Each line of the _atom_site loop places one backbone atom in Cartesian space (units: ångströms, origin: arbitrary).

The six renders are orthographic views along the three Cartesian axes in both directions. Representation (cartoon, sticks, or surface) and color scheme (sequence-rainbow or by-chain) vary across proteins so the training set covers all the common visualization conventions.

— Local backbone conformation —

Eight-state secondary structure (DSSP): H is the canonical α-helix, G the tighter 3₁₀-helix, I the wider π-helix; E/B are β-structure, T and S are turns and bends, and '-' is everything else. DSSP derives these from the pattern of main-chain N–H···O=C hydrogen bonds, not from the sequence.

P-SEA three-state annotation labels each residue as helix, strand, or coil based purely on the geometry of the Cα trace. It serves as a fallback when the full backbone (and thus DSSP) is unavailable.

The φ/ψ torsion pair specifies the backbone conformation at each residue. φ rotates about the N–Cα bond, ψ about the Cα–C bond. Steric clashes forbid most of the (φ, ψ) plane — the allowed regions (α-helix basin, β-sheet basin, left-handed helix) are the Ramachandran-allowed regions.

— Global shape and packing —

The geometric summary reports three shape descriptors. Rg (radius of gyration) measures how spread out the Cα atoms are about their centre of mass; compact globular proteins have small Rg, elongated or unfolded ones large. Cα contacts (<8 Å, |i−j|>4) count long-range residue pairs in spatial proximity — high for tightly packed folds, near zero for rods or random coil. The bounding-box extents give the protein's footprint along x, y, z in Å.

Solvent-accessible surface area (SASA) is the area in Å² traced out by the centre of a 1.4 Å probe sphere (a water molecule) rolled over the protein's van der Waals surface (Shrake–Rupley / Lee–Richards construction). Buried residues have near-zero SASA; fully exposed residues can exceed 200 Å². The total SASA scales roughly with the number of surface residues.

The contact map is a binary N×N matrix image: pixel (i, j) is dark where Cα_i and Cα_j are within 8 Å and |i−j|>4. Because the |i−j|>4 filter removes local helical contacts, off-diagonal stripes parallel to the main diagonal indicate parallel β-sheets; stripes perpendicular to it indicate antiparallel β-sheets. The Ramachandran plot scatters every residue's (φ, ψ) pair against the sterically allowed regions. The PAE heatmap renders the predicted-aligned-error matrix.

— Structural neighborhood —

3Di is Foldseek's structural alphabet. Each residue is assigned one of twenty discrete states based on how its Cα sits relative to its spatial (not sequential) neighbors. Aligning 3Di strings finds structural homologs roughly as well as full 3D superposition, but orders of magnitude faster.

Nearest PDB neighbors are the top structural matches found by Foldseek when searching this structure against the entire Protein Data Bank. Each hit reports a TM-score (0 to 1; >0.5 almost always implies the same fold) and an E-value. These are *structural* homologs — they may share no detectable sequence similarity.

— Confidence and disorder —

For AlphaFold models, the B-factor field carries pLDDT — the model's own estimate of local accuracy on a 0–100 scale. Regions with pLDDT<50 should be treated as essentially unmodeled; they often correspond to intrinsically disordered segments.

Crystallographic B-factors measure how much each atom's electron density is smeared out, in Å². They rise in mobile loops and surface residues and fall in the buried interior. In AlphaFold models this column is repurposed to hold pLDDT instead.

Predicted aligned error is AlphaFold's pairwise confidence. Unlike pLDDT (per-residue), PAE is per-residue-pair and captures whether two parts of the structure are correctly placed relative to each other. Units are ångströms of expected positional error.